Protein AF-A0A0G0LTC9-F1 (afdb_monomer)

Mean predicted aligned error: 5.78 Å

Solvent-accessible surface area (backbone atoms only — not comparable to full-atom values): 12585 Å² total; per-residue (Å²): 113,63,69,58,47,50,36,46,72,72,72,42,52,72,64,62,50,50,54,50,40,48,58,56,33,63,77,38,81,56,30,57,62,53,53,50,50,53,52,52,56,56,70,74,56,68,100,44,76,64,58,50,54,60,50,54,69,40,89,67,42,58,57,32,44,73,71,46,74,41,91,48,65,58,70,40,45,53,51,39,47,41,56,76,77,36,40,70,57,53,51,52,51,49,51,54,45,48,52,54,60,44,62,78,71,54,67,78,65,58,87,54,35,80,44,58,68,61,52,51,53,50,50,49,54,53,57,45,60,29,47,58,66,44,86,48,54,84,58,67,47,75,45,79,34,66,36,46,56,68,54,37,60,78,68,62,51,60,59,79,74,42,37,73,33,45,31,34,37,37,30,30,47,49,74,67,33,41,51,51,52,52,52,38,36,72,73,46,35,88,49,72,67,17,46,19,55,37,59,73,74,43,65,65,78,61,48,38,36,46,78,41,83,75,45,70,60,88,79,85,73,136

pLDDT: mean 90.5, std 9.62, range [37.5, 98.5]

Foldseek 3Di:
DLLCLVCVVLVHDPVNLVVLLVVLCCVDPVVVLVVVLVVLVVVLDDPDPVVVVVVCPPPCNVVCVVVCVPPNPSVLLSVLCCLAPPVLVSLVSSLVSSVVVCVVRDDQDDAQDNGPNLVSVLLSVVVCQFRHPLLPQPDKDKDWDQKPSVCCPPVVDRPNPIHGWTWIKIWHADPQLNVLSVVQCVVQNPDSSSVSVSCVPDPVNSSTTDIDTPDTDPDDDD

Radius of gyration: 21.4 Å; Cα contacts (8 Å, |Δi|>4): 249; chains: 1; bounding box: 58×40×61 Å

Sequence (222 aa):
MDLYRVLNFFGISTFDFILKLQDCAMGSEMKILYDEFIRETRAELWDSSDDIFTFIQKPGVLEKYKSGEYGANLIFKYKTMALIQSMDYMSGLAYASAVQMISEKAKIEVGNVSNIFDFLKELEKFHRSLIIDFLNVDKSFEMESHYNIFEFHTQSLLFDMVKESMEIIKIEHTLEQKGIIGQGIGRHGKNLIGISQMLSQIPLTKLLRTPHLTRVIAGLKP

Secondary structure (DSSP, 8-state):
-HHHHHHHHTT--HHHHHHHHHHHHHTSTHHHHHHHHHHHHHHT--SSHHHHHHHHTSTTHHHHHHTTSSS--HHHHHHHHIIIIIHHHHHHHHHHHHHHHHHTT--S-BTTBS-HHHHHHHHHHHHHHHHTTTT-TT--EEEEEEE-HHHHHHT---GGG--EEEEEEEEE--HHHHHHHHHHHHHH-SSHHHHHHHHHHS-GGGTS-EEEEEEEE-----

Structure (mmCIF, N/CA/C/O backbone):
data_AF-A0A0G0LTC9-F1
#
_entry.id   AF-A0A0G0LTC9-F1
#
loop_
_atom_site.group_PDB
_atom_site.id
_atom_site.type_symbol
_atom_site.label_atom_id
_atom_site.label_alt_id
_atom_site.label_comp_id
_atom_site.label_asym_id
_atom_site.label_entity_id
_atom_site.label_seq_id
_atom_site.pdbx_PDB_ins_code
_atom_site.Cartn_x
_atom_site.Cartn_y
_atom_site.Cartn_z
_atom_site.occupancy
_atom_site.B_iso_or_equiv
_atom_site.auth_seq_id
_atom_site.auth_comp_id
_atom_site.auth_asym_id
_atom_site.auth_atom_id
_atom_site.pdbx_PDB_model_num
ATOM 1 N N . MET A 1 1 ? -1.679 0.399 -8.617 1.00 75.44 1 MET A N 1
ATOM 2 C CA . MET A 1 1 ? -2.096 0.418 -10.039 1.00 75.44 1 MET A CA 1
ATOM 3 C C . MET A 1 1 ? -1.064 -0.289 -10.901 1.00 75.44 1 MET A C 1
ATOM 5 O O . MET A 1 1 ? -1.432 -1.169 -11.659 1.00 75.44 1 MET A O 1
ATOM 9 N N . ASP A 1 2 ? 0.212 0.019 -10.712 1.00 95.56 2 ASP A N 1
ATOM 10 C CA . ASP A 1 2 ? 1.356 -0.551 -11.431 1.00 95.56 2 ASP A CA 1
ATOM 11 C C . ASP A 1 2 ? 1.397 -2.087 -11.459 1.00 95.56 2 ASP A C 1
ATOM 13 O O . ASP A 1 2 ? 1.374 -2.662 -12.541 1.00 95.56 2 ASP A O 1
ATOM 17 N N . LEU A 1 3 ? 1.366 -2.762 -10.299 1.00 95.81 3 LEU A N 1
ATOM 18 C CA . LEU A 1 3 ? 1.406 -4.233 -10.243 1.00 95.81 3 LEU A CA 1
ATOM 19 C C . LEU A 1 3 ? 0.245 -4.875 -11.021 1.00 95.81 3 LEU A C 1
ATOM 21 O O . LEU A 1 3 ? 0.443 -5.846 -11.741 1.00 95.81 3 LEU A O 1
ATOM 25 N N . TYR A 1 4 ? -0.955 -4.289 -10.953 1.00 95.00 4 TYR A N 1
ATOM 26 C CA . TYR A 1 4 ? -2.100 -4.757 -11.737 1.00 95.00 4 TYR A CA 1
ATOM 27 C C . TYR A 1 4 ? -1.896 -4.578 -13.245 1.00 95.00 4 TYR A C 1
ATOM 29 O O . TYR A 1 4 ? -2.344 -5.427 -14.005 1.00 95.00 4 TYR A O 1
ATOM 37 N N . ARG A 1 5 ? -1.203 -3.519 -13.700 1.00 94.31 5 ARG A N 1
ATOM 38 C CA . ARG A 1 5 ? -0.848 -3.372 -15.125 1.00 94.31 5 ARG A CA 1
ATOM 39 C C . ARG A 1 5 ? 0.076 -4.500 -15.584 1.00 94.31 5 ARG A C 1
ATOM 41 O O . ARG A 1 5 ? -0.130 -5.019 -16.676 1.00 94.31 5 ARG A O 1
ATOM 48 N N . VAL A 1 6 ? 1.022 -4.917 -14.740 1.00 94.50 6 VAL A N 1
ATOM 49 C CA . VAL A 1 6 ? 1.882 -6.080 -15.015 1.00 94.50 6 VAL A CA 1
ATOM 50 C C . VAL A 1 6 ? 1.048 -7.363 -15.062 1.00 94.50 6 VAL A C 1
ATOM 52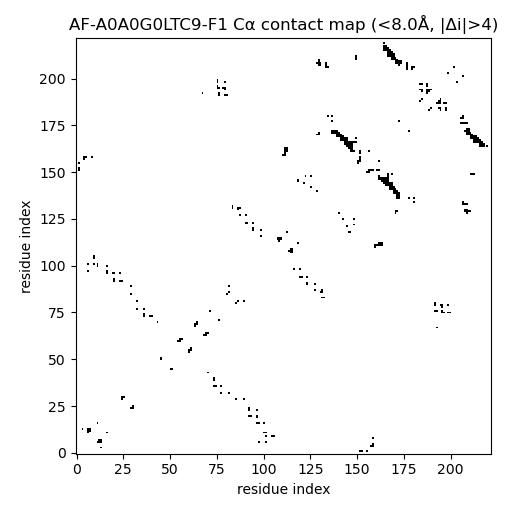 O O . VAL A 1 6 ? 1.086 -8.084 -16.050 1.00 94.50 6 VAL A O 1
ATOM 55 N N . LEU A 1 7 ? 0.232 -7.632 -14.040 1.00 94.31 7 LEU A N 1
ATOM 56 C CA . LEU A 1 7 ? -0.606 -8.837 -13.974 1.00 94.31 7 LEU A CA 1
ATOM 57 C C . LEU A 1 7 ? -1.568 -8.951 -15.167 1.00 94.31 7 LEU A C 1
ATOM 59 O O . LEU A 1 7 ? -1.650 -10.006 -15.798 1.00 94.31 7 LEU A O 1
ATOM 63 N N . ASN A 1 8 ? -2.237 -7.852 -15.524 1.00 93.06 8 ASN A N 1
ATOM 64 C CA . ASN A 1 8 ? -3.151 -7.802 -16.663 1.00 93.06 8 ASN A CA 1
ATOM 65 C C . ASN A 1 8 ? -2.438 -8.099 -17.986 1.00 93.06 8 ASN A C 1
ATOM 67 O O . ASN A 1 8 ? -3.014 -8.768 -18.842 1.00 93.06 8 ASN A O 1
ATOM 71 N N . PHE A 1 9 ? -1.190 -7.650 -18.148 1.00 91.75 9 PHE A N 1
ATOM 72 C CA . PHE A 1 9 ? -0.384 -7.971 -19.325 1.00 91.75 9 PHE A CA 1
ATOM 73 C C . PHE A 1 9 ? -0.172 -9.488 -19.479 1.00 91.75 9 PHE A C 1
ATOM 75 O O . PHE A 1 9 ? -0.247 -10.014 -20.585 1.00 91.75 9 PHE A O 1
ATOM 82 N N . PHE A 1 10 ? -0.014 -10.217 -18.370 1.00 91.31 10 PHE A N 1
ATOM 83 C CA . PHE A 1 10 ? 0.063 -11.685 -18.353 1.00 91.31 10 PHE A CA 1
ATOM 84 C C . PHE A 1 10 ? -1.308 -12.386 -18.355 1.00 91.31 10 PHE A C 1
ATOM 86 O O . PHE A 1 10 ? -1.402 -13.594 -18.116 1.00 91.31 10 PHE A O 1
ATOM 93 N N . GLY A 1 11 ? -2.397 -11.647 -18.586 1.00 92.44 11 GLY A N 1
ATOM 94 C CA . GLY A 1 11 ? -3.755 -12.186 -18.549 1.00 92.44 11 GLY A CA 1
ATOM 95 C C . GLY A 1 11 ? -4.140 -12.740 -17.174 1.00 92.44 11 GLY A C 1
ATOM 96 O O . GLY A 1 11 ? -4.890 -13.712 -17.088 1.00 92.44 11 GLY A O 1
ATOM 97 N N . ILE A 1 12 ? -3.571 -12.204 -16.092 1.00 94.00 12 ILE A N 1
ATOM 98 C CA . ILE A 1 12 ? -3.968 -12.511 -14.716 1.00 94.00 12 ILE A CA 1
ATOM 99 C C . ILE A 1 12 ? -4.990 -11.464 -14.295 1.00 94.00 12 ILE A C 1
ATOM 101 O O . ILE A 1 12 ? -4.689 -10.271 -14.292 1.00 94.00 12 ILE A O 1
ATOM 105 N N . SER A 1 13 ? -6.199 -11.903 -13.949 1.00 94.38 13 SER A N 1
ATOM 106 C CA . SER A 1 13 ? -7.235 -10.97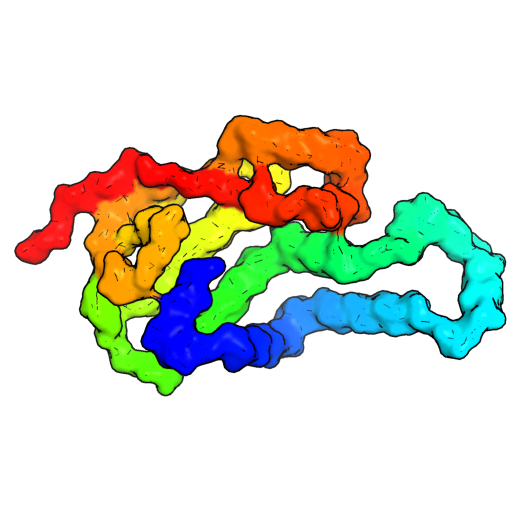5 -13.515 1.00 94.38 13 SER A CA 1
ATOM 107 C C . SER A 1 13 ? -6.965 -10.469 -12.096 1.00 94.38 13 SER A C 1
ATOM 109 O O . SER A 1 13 ? -6.390 -11.167 -11.257 1.00 94.38 13 SER A O 1
ATOM 111 N N . THR A 1 14 ? -7.444 -9.260 -11.796 1.00 93.81 14 THR A N 1
ATOM 112 C CA . THR A 1 14 ? -7.443 -8.712 -10.431 1.00 93.81 14 THR A CA 1
ATOM 113 C C . THR A 1 14 ? -8.105 -9.663 -9.433 1.00 93.81 14 THR A C 1
ATOM 115 O O . THR A 1 14 ? -7.651 -9.767 -8.298 1.00 93.81 14 THR A O 1
ATOM 118 N N . PHE A 1 15 ? -9.166 -10.361 -9.848 1.00 95.50 15 PHE A N 1
ATOM 119 C CA . PHE A 1 15 ? -9.891 -11.289 -8.987 1.00 95.50 15 PHE A CA 1
ATOM 120 C C . PHE A 1 15 ? -9.038 -12.507 -8.622 1.00 95.50 15 PHE A C 1
ATOM 122 O O . PHE A 1 15 ? -8.888 -12.804 -7.438 1.00 95.50 15 PHE A O 1
ATOM 129 N N . ASP A 1 16 ? -8.403 -13.141 -9.612 1.00 95.69 16 ASP A N 1
ATOM 130 C CA . ASP A 1 16 ? -7.521 -14.292 -9.379 1.00 95.69 16 ASP A CA 1
ATOM 131 C C . ASP A 1 16 ? -6.353 -13.915 -8.463 1.00 95.69 16 ASP A C 1
ATOM 133 O O . ASP A 1 16 ? -5.980 -14.673 -7.569 1.00 95.69 16 ASP A O 1
ATOM 137 N N . PHE A 1 17 ? -5.796 -12.714 -8.651 1.00 96.62 17 PHE A N 1
ATOM 138 C CA . PHE A 1 17 ? -4.716 -12.216 -7.806 1.00 96.62 17 PHE A CA 1
ATOM 139 C C . PHE A 1 17 ? -5.162 -11.975 -6.360 1.00 96.62 17 PHE A C 1
ATOM 141 O O . PHE A 1 17 ? -4.438 -12.337 -5.435 1.00 96.62 17 PHE A O 1
ATOM 148 N N . ILE A 1 18 ? -6.350 -11.401 -6.141 1.00 95.12 18 ILE A N 1
ATOM 149 C CA . ILE A 1 18 ? -6.891 -11.195 -4.789 1.00 95.12 18 ILE A CA 1
ATOM 150 C C . ILE A 1 18 ? -7.132 -12.537 -4.090 1.00 95.12 18 ILE A C 1
ATOM 152 O O . ILE A 1 18 ? -6.764 -12.666 -2.924 1.00 95.12 18 ILE A O 1
ATOM 156 N N . LEU A 1 19 ? -7.691 -13.534 -4.786 1.00 95.62 19 LEU A N 1
ATOM 157 C CA . LEU A 1 19 ? -7.879 -14.878 -4.226 1.00 95.62 19 LEU A CA 1
ATOM 158 C C . LEU A 1 19 ? -6.542 -15.518 -3.850 1.00 95.62 19 LEU A C 1
ATOM 160 O O . LEU A 1 19 ? -6.372 -15.978 -2.723 1.00 95.62 19 LEU A O 1
ATOM 164 N N . LYS A 1 20 ? -5.558 -15.461 -4.754 1.00 95.00 20 LYS A N 1
ATOM 165 C CA . LYS A 1 20 ? -4.214 -15.970 -4.480 1.00 95.00 20 LYS A CA 1
ATOM 166 C C . LYS A 1 20 ? -3.583 -15.285 -3.268 1.00 95.00 20 LYS A C 1
ATOM 168 O O . LYS A 1 20 ? -3.008 -15.952 -2.411 1.00 95.00 20 LYS A O 1
ATOM 173 N N . LEU A 1 21 ? -3.699 -13.960 -3.187 1.00 94.50 21 LEU A N 1
ATOM 174 C CA . LEU A 1 21 ? -3.175 -13.176 -2.075 1.00 94.50 21 LEU A CA 1
ATOM 175 C C . LEU A 1 21 ? -3.865 -13.536 -0.756 1.00 94.50 21 LEU A C 1
ATOM 177 O O . LEU A 1 21 ? -3.194 -13.619 0.270 1.00 94.50 21 LEU A O 1
ATOM 181 N N . GLN A 1 22 ? -5.178 -13.767 -0.777 1.00 93.44 22 GLN A N 1
ATOM 182 C CA . GLN A 1 22 ? -5.932 -14.218 0.388 1.00 93.44 22 GLN A CA 1
ATOM 183 C C . GLN A 1 22 ? -5.443 -15.590 0.865 1.00 93.44 22 GLN A C 1
ATOM 185 O 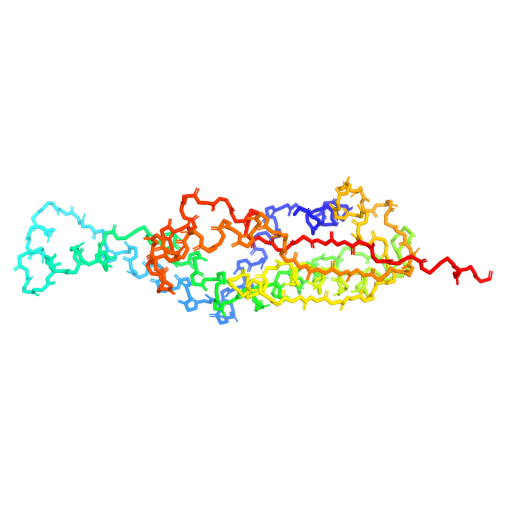O . GLN A 1 22 ? -5.140 -15.734 2.047 1.00 93.44 22 GLN A O 1
ATOM 190 N N . ASP A 1 23 ? -5.302 -16.567 -0.032 1.00 93.88 23 ASP A N 1
ATOM 191 C CA . ASP A 1 23 ? -4.801 -17.903 0.314 1.00 93.88 23 ASP A CA 1
ATOM 192 C C . ASP A 1 23 ? -3.401 -17.828 0.936 1.00 93.88 23 ASP A C 1
ATOM 194 O O . ASP A 1 23 ? -3.140 -18.397 2.000 1.00 93.88 23 ASP A O 1
ATOM 198 N N . CYS A 1 24 ? -2.510 -17.048 0.319 1.00 93.38 24 CYS A N 1
ATOM 199 C CA . CYS A 1 24 ? -1.174 -16.795 0.844 1.00 93.38 24 CYS A CA 1
ATOM 200 C C . CYS A 1 24 ? -1.210 -16.061 2.197 1.00 93.38 24 CYS A C 1
ATOM 202 O O . CYS A 1 24 ? -0.407 -16.370 3.072 1.00 93.38 24 CYS A O 1
ATOM 204 N N . ALA A 1 25 ? -2.139 -15.125 2.412 1.00 91.94 25 ALA A N 1
ATOM 205 C CA . ALA A 1 25 ? -2.289 -14.403 3.678 1.00 91.94 25 ALA A CA 1
ATOM 206 C C . ALA A 1 25 ? -2.805 -15.298 4.815 1.00 91.94 25 ALA A C 1
ATOM 208 O O . ALA A 1 25 ? -2.373 -15.149 5.956 1.00 91.94 25 ALA A O 1
ATOM 209 N N . MET A 1 26 ? -3.687 -16.251 4.513 1.00 91.25 26 MET A N 1
ATOM 210 C CA . MET A 1 26 ? -4.221 -17.190 5.502 1.00 91.25 26 MET A CA 1
ATOM 211 C C . MET A 1 26 ? -3.180 -18.203 5.992 1.00 91.25 26 MET 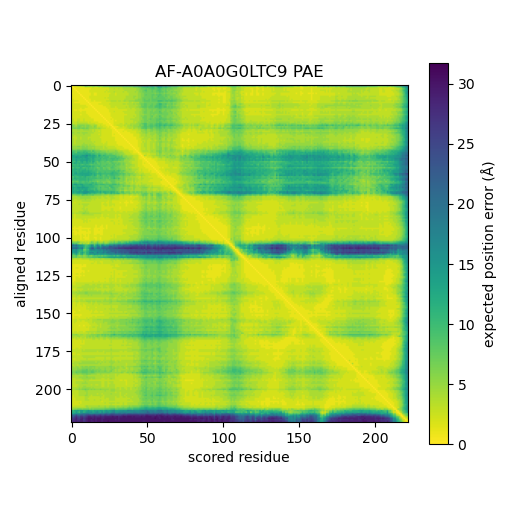A C 1
ATOM 213 O O . MET A 1 26 ? -3.297 -18.698 7.113 1.00 91.25 26 MET A O 1
ATOM 217 N N . GLY A 1 27 ? -2.156 -18.492 5.186 1.00 89.19 27 GLY A N 1
ATOM 218 C CA . GLY A 1 27 ? -1.011 -19.328 5.563 1.00 89.19 27 GLY A CA 1
ATOM 219 C C . GLY A 1 27 ? 0.133 -18.571 6.244 1.00 89.19 27 GLY A C 1
ATOM 220 O O . GLY A 1 27 ? 1.234 -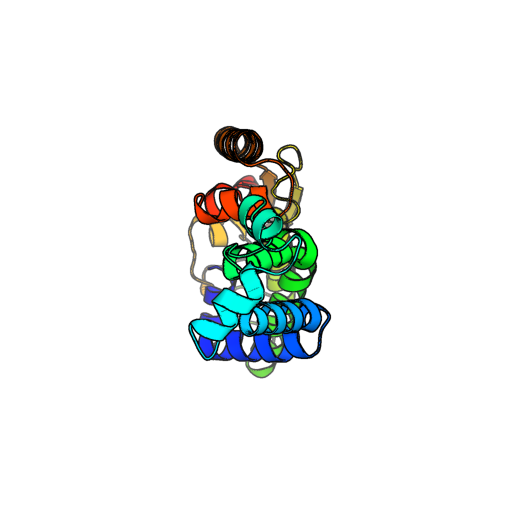19.107 6.340 1.00 89.19 27 GLY A O 1
ATOM 221 N N . SER A 1 28 ? -0.085 -17.321 6.656 1.00 90.81 28 SER A N 1
ATOM 222 C CA . SER A 1 28 ? 0.986 -16.396 7.023 1.00 90.81 28 SER A CA 1
ATOM 223 C C . SER A 1 28 ? 0.680 -15.608 8.299 1.00 90.81 28 SER A C 1
ATOM 225 O O . SER A 1 28 ? -0.391 -15.756 8.890 1.00 90.81 28 SER A O 1
ATOM 227 N N . GLU A 1 29 ? 1.605 -14.750 8.739 1.00 87.75 29 GLU A N 1
ATOM 228 C CA . GLU A 1 29 ? 1.409 -13.912 9.935 1.00 87.75 29 GLU A CA 1
ATOM 229 C C . GLU A 1 29 ? 0.206 -12.964 9.798 1.00 87.75 29 GLU A C 1
ATOM 231 O O . GLU A 1 29 ? -0.405 -12.579 10.797 1.00 87.75 29 GLU A O 1
ATOM 236 N N . MET A 1 30 ? -0.208 -12.656 8.561 1.00 91.25 30 MET A N 1
ATOM 237 C CA . MET A 1 30 ? -1.409 -11.862 8.298 1.00 91.25 30 MET A CA 1
ATOM 238 C C . MET A 1 30 ? -2.673 -12.511 8.853 1.00 91.25 30 MET A C 1
ATOM 240 O O . MET A 1 30 ? -3.599 -11.787 9.216 1.00 91.25 30 MET A O 1
ATOM 244 N N . LYS A 1 31 ? -2.715 -13.845 8.972 1.00 93.19 31 LYS A N 1
ATOM 245 C CA . LYS A 1 31 ? -3.862 -14.578 9.514 1.00 93.19 31 LYS A CA 1
ATOM 246 C C . LYS A 1 31 ? -4.299 -14.046 10.881 1.00 93.19 31 LYS A C 1
ATOM 248 O O . LYS A 1 31 ? -5.496 -13.950 11.131 1.00 93.19 31 LYS A O 1
ATOM 253 N N . ILE A 1 32 ? -3.350 -13.647 11.731 1.00 92.56 32 ILE A N 1
ATOM 254 C CA . ILE A 1 32 ? -3.636 -13.101 13.065 1.00 92.56 32 ILE A CA 1
ATOM 255 C C . ILE A 1 32 ? -4.534 -11.865 12.949 1.00 92.56 32 ILE A C 1
ATOM 257 O O . ILE A 1 32 ? -5.560 -11.777 13.617 1.00 92.56 32 ILE A O 1
ATOM 261 N N . LEU A 1 33 ? -4.199 -10.951 12.034 1.00 93.06 33 LEU A N 1
ATOM 262 C CA . LEU A 1 33 ? -4.964 -9.728 11.809 1.00 93.06 33 LEU A CA 1
ATOM 263 C C . LEU A 1 33 ? -6.389 -10.022 11.307 1.00 93.06 33 LEU A C 1
ATOM 265 O O . LEU A 1 33 ? -7.343 -9.371 11.732 1.00 93.06 33 LEU A O 1
ATOM 269 N N . TYR A 1 34 ? -6.540 -11.017 10.425 1.00 92.06 34 TYR A N 1
ATOM 270 C CA . TYR A 1 34 ? -7.849 -11.465 9.938 1.00 92.06 34 TYR A CA 1
ATOM 271 C C . TYR A 1 34 ? -8.690 -12.096 11.052 1.00 92.06 34 TYR A C 1
ATOM 273 O O . TYR A 1 34 ? -9.860 -11.746 11.210 1.00 92.06 34 TYR A O 1
ATOM 281 N N . ASP A 1 35 ? -8.106 -13.004 11.833 1.00 94.50 35 ASP A N 1
ATOM 282 C CA . ASP A 1 35 ? -8.799 -13.686 12.926 1.00 94.50 35 ASP A CA 1
ATOM 283 C C . ASP A 1 35 ? -9.270 -12.688 13.987 1.00 94.50 35 ASP A C 1
ATOM 285 O O . ASP A 1 35 ? -10.407 -12.766 14.456 1.00 94.50 35 ASP A O 1
ATOM 289 N N . GLU A 1 36 ? -8.425 -11.717 14.337 1.00 93.75 36 GLU A N 1
ATOM 290 C CA . GLU A 1 36 ? -8.778 -10.653 15.271 1.00 93.75 36 GLU A CA 1
ATOM 291 C C . GLU A 1 36 ? -9.916 -9.779 14.734 1.00 93.75 36 GLU A C 1
ATOM 293 O O . GLU A 1 36 ? -10.880 -9.543 15.466 1.00 93.75 36 GLU A O 1
ATOM 298 N N . PHE A 1 37 ? -9.855 -9.367 13.461 1.00 92.94 37 PHE A N 1
ATOM 299 C CA . PHE A 1 37 ? -10.926 -8.602 12.817 1.00 92.94 37 PHE A CA 1
ATOM 300 C C . PHE A 1 37 ? -12.260 -9.350 12.854 1.00 92.94 37 PHE A C 1
ATOM 302 O O . PHE A 1 37 ? -13.279 -8.778 13.245 1.00 92.94 37 PHE A O 1
ATOM 309 N N . ILE A 1 38 ? -12.267 -10.636 12.493 1.00 93.12 38 ILE A N 1
ATOM 310 C CA . ILE A 1 38 ? -13.477 -11.465 12.517 1.00 93.12 38 ILE A CA 1
ATOM 311 C C . ILE A 1 38 ? -13.994 -11.639 13.945 1.00 93.12 38 ILE A C 1
ATOM 313 O O . ILE A 1 38 ? -15.202 -11.543 14.172 1.00 93.12 38 ILE A O 1
ATOM 317 N N . ARG A 1 39 ? -13.103 -11.880 14.911 1.00 93.62 39 ARG A N 1
ATOM 318 C CA . ARG A 1 39 ? -13.465 -12.044 16.321 1.00 93.62 39 ARG A CA 1
ATOM 319 C C . ARG A 1 39 ? -14.119 -10.782 16.878 1.00 93.62 39 ARG A C 1
ATOM 321 O O . ARG A 1 39 ? -15.182 -10.889 17.479 1.00 93.62 39 ARG A O 1
ATOM 328 N N . GLU A 1 40 ? -13.512 -9.612 16.679 1.00 90.88 40 GLU A N 1
ATOM 329 C CA . GLU A 1 40 ? -14.072 -8.344 17.163 1.00 90.88 40 GLU A CA 1
ATOM 330 C C . GLU A 1 40 ? -15.369 -7.986 16.437 1.00 90.88 40 GLU A C 1
ATOM 332 O O . GLU A 1 40 ? -16.345 -7.639 17.091 1.00 90.88 40 GLU A O 1
ATOM 337 N N . THR A 1 41 ? -15.431 -8.184 15.115 1.00 89.81 41 THR A N 1
ATOM 338 C CA . THR A 1 41 ? -16.657 -7.936 14.341 1.00 89.81 41 THR A CA 1
ATOM 339 C C . THR A 1 41 ? -17.818 -8.774 14.864 1.00 89.81 41 THR A C 1
ATOM 341 O O . THR A 1 41 ? -18.912 -8.259 15.036 1.00 89.81 41 THR A O 1
ATOM 344 N N . ARG A 1 42 ? -17.595 -10.060 15.162 1.00 89.69 42 ARG A N 1
ATOM 345 C CA . ARG A 1 42 ? -18.638 -10.929 15.730 1.00 89.69 42 ARG A CA 1
ATOM 346 C C . ARG A 1 42 ? -19.010 -10.551 17.161 1.00 89.69 42 ARG A C 1
ATOM 348 O O . ARG A 1 42 ? -20.165 -10.706 17.529 1.00 89.69 42 ARG A O 1
ATOM 355 N N . ALA A 1 43 ? -18.052 -10.077 17.956 1.00 85.69 43 ALA A N 1
ATOM 356 C CA . ALA A 1 43 ? -18.299 -9.657 19.334 1.00 85.69 43 ALA A CA 1
ATOM 357 C C . ALA A 1 43 ? -19.113 -8.351 19.434 1.00 85.69 43 ALA A C 1
ATOM 359 O O . ALA A 1 43 ? -19.716 -8.101 20.475 1.00 85.69 43 ALA A O 1
ATOM 360 N N . GLU A 1 44 ? -19.140 -7.542 18.369 1.00 83.38 44 GLU A N 1
ATOM 361 C CA . GLU A 1 44 ? -19.969 -6.334 18.243 1.00 83.38 44 GLU A CA 1
ATOM 362 C C . GLU A 1 44 ? -21.314 -6.584 17.529 1.00 83.38 44 GLU A C 1
ATOM 364 O O . GLU A 1 44 ? -22.018 -5.636 17.188 1.00 83.38 44 GLU A O 1
ATOM 369 N N . LEU A 1 45 ? -21.688 -7.843 17.282 1.00 86.88 45 LEU A N 1
ATOM 370 C CA . LEU A 1 45 ? -23.007 -8.206 16.765 1.00 86.88 45 LEU A CA 1
ATOM 371 C C . LEU A 1 45 ? -23.857 -8.794 17.894 1.00 86.88 45 LEU A C 1
ATOM 373 O O . LEU A 1 45 ? -23.392 -9.637 18.659 1.00 86.88 45 LEU A O 1
ATOM 377 N N . TRP A 1 46 ? -25.111 -8.355 17.976 1.00 87.81 46 TRP A N 1
ATOM 378 C CA . TRP A 1 46 ? -26.082 -8.825 18.963 1.00 87.81 46 TRP A CA 1
ATOM 379 C C . TRP A 1 46 ? -27.303 -9.396 18.251 1.00 87.81 46 TRP A C 1
ATOM 381 O O . TRP A 1 46 ? -27.801 -8.793 17.298 1.00 87.81 46 TRP A O 1
ATOM 391 N N . ASP A 1 47 ? -27.793 -10.535 18.735 1.00 89.19 47 ASP A N 1
ATOM 392 C CA . ASP A 1 47 ? -28.974 -11.199 18.176 1.00 89.19 47 ASP A CA 1
ATOM 393 C C . ASP A 1 47 ? -30.277 -10.480 18.568 1.00 89.19 47 ASP A C 1
ATOM 395 O O . ASP A 1 47 ? -31.283 -10.579 17.863 1.00 89.19 47 ASP A O 1
ATOM 399 N N . SER A 1 48 ? -30.264 -9.721 19.672 1.00 92.19 48 SER A N 1
ATOM 400 C CA . SER A 1 48 ? -31.415 -8.957 20.154 1.00 92.19 48 SER A CA 1
ATOM 401 C C . SER A 1 48 ? -31.042 -7.609 20.786 1.00 92.19 48 SER A C 1
ATOM 403 O O . SER A 1 48 ? -29.907 -7.366 21.205 1.00 92.19 48 SER A O 1
ATOM 405 N N . SER A 1 49 ? -32.034 -6.718 20.899 1.00 89.38 49 SER A N 1
ATOM 406 C CA . SER A 1 49 ? -31.905 -5.447 21.627 1.00 89.38 49 SER A CA 1
ATOM 407 C C . SER A 1 49 ? -31.653 -5.630 23.128 1.00 89.38 49 SER A C 1
ATOM 409 O O . SER A 1 49 ? -31.029 -4.777 23.760 1.00 89.38 49 SER A O 1
ATOM 411 N N . ASP A 1 50 ? -32.123 -6.731 23.708 1.00 92.25 50 ASP A N 1
ATOM 412 C CA . ASP A 1 50 ? -31.979 -6.997 25.141 1.00 92.25 50 ASP A CA 1
ATOM 413 C C . ASP A 1 50 ? -30.541 -7.411 25.484 1.00 92.25 50 ASP A C 1
ATOM 415 O O . ASP A 1 50 ? -30.010 -7.035 26.536 1.00 92.25 50 ASP A O 1
ATOM 419 N N . ASP A 1 51 ? -29.866 -8.104 24.562 1.00 89.69 51 ASP A N 1
ATOM 420 C CA . ASP A 1 51 ? -28.468 -8.510 24.716 1.00 89.69 51 ASP A CA 1
ATOM 421 C C . ASP A 1 51 ? -27.527 -7.302 24.751 1.00 89.69 51 ASP A C 1
ATOM 423 O O . ASP A 1 51 ? -26.659 -7.213 25.628 1.00 89.69 51 ASP A O 1
ATOM 427 N N . ILE A 1 52 ? -27.725 -6.329 23.850 1.00 89.38 52 ILE A N 1
ATOM 428 C CA . ILE A 1 52 ? -26.946 -5.084 23.876 1.00 89.38 52 ILE A CA 1
ATOM 429 C C . ILE A 1 52 ? -27.249 -4.279 25.143 1.00 89.38 52 ILE A C 1
ATOM 431 O O . ILE A 1 52 ? -26.315 -3.780 25.770 1.00 89.38 52 ILE A O 1
ATOM 435 N N . PHE A 1 53 ? -28.510 -4.208 25.586 1.00 89.56 53 PHE A N 1
ATOM 436 C CA . PHE A 1 53 ? -28.877 -3.488 26.810 1.00 89.56 53 PHE A CA 1
ATOM 437 C C . PHE A 1 53 ? -28.218 -4.103 28.053 1.00 89.56 53 PHE A C 1
ATOM 439 O O . PHE A 1 53 ? -27.656 -3.396 28.891 1.00 89.56 53 PHE A O 1
ATOM 446 N N . THR A 1 54 ? -28.196 -5.432 28.132 1.00 90.75 54 THR A N 1
ATOM 447 C CA . THR A 1 54 ? -27.516 -6.172 29.202 1.00 90.75 54 THR A CA 1
ATOM 448 C C . THR A 1 54 ? -26.003 -5.955 29.157 1.00 90.75 54 THR A C 1
ATOM 450 O O . THR A 1 54 ? -25.350 -5.829 30.194 1.00 90.75 54 THR A O 1
ATOM 453 N N . PHE A 1 55 ? -25.417 -5.889 27.960 1.00 89.50 55 PHE A N 1
ATOM 454 C CA . PHE A 1 55 ? -23.988 -5.660 27.784 1.00 89.50 55 PHE A CA 1
ATOM 455 C C . PHE A 1 55 ? -23.557 -4.248 28.198 1.00 89.50 55 PHE A C 1
ATOM 457 O O . PHE A 1 55 ? -22.603 -4.121 28.967 1.00 89.50 55 PHE A O 1
ATOM 464 N N . ILE A 1 56 ? -24.258 -3.197 27.751 1.00 89.69 56 ILE A N 1
ATOM 465 C CA . ILE A 1 56 ? -23.890 -1.799 28.051 1.00 89.69 56 ILE A CA 1
ATOM 466 C C . ILE A 1 56 ? -23.978 -1.463 29.543 1.00 89.69 56 ILE A C 1
ATOM 468 O O . ILE A 1 56 ? -23.271 -0.573 30.008 1.00 89.69 56 ILE A O 1
ATOM 472 N N . GLN A 1 57 ? -24.811 -2.184 30.300 1.00 91.19 57 GLN A N 1
ATOM 473 C CA . GLN A 1 57 ? -24.932 -2.016 31.749 1.00 91.19 57 GLN A CA 1
ATOM 474 C C . GLN A 1 57 ? -23.760 -2.612 32.538 1.00 91.19 57 GLN A C 1
ATOM 476 O O . GLN A 1 57 ? -23.609 -2.313 33.725 1.00 91.19 57 GLN A O 1
ATOM 481 N N . LYS A 1 58 ? -22.914 -3.447 31.917 1.00 92.50 58 LYS A N 1
ATOM 482 C CA . LYS A 1 58 ? -21.750 -4.014 32.603 1.00 92.50 58 LYS A CA 1
ATOM 483 C C . LYS A 1 58 ? -20.770 -2.896 32.996 1.00 92.50 58 LYS A C 1
ATOM 485 O O . LYS A 1 58 ? -20.513 -1.991 32.194 1.00 92.50 58 LYS A O 1
ATOM 490 N N . PRO A 1 59 ? -20.169 -2.961 34.198 1.00 93.38 59 PRO A N 1
ATOM 491 C CA . PRO A 1 59 ? -19.206 -1.960 34.644 1.00 93.38 59 PRO A CA 1
ATOM 492 C C . PRO A 1 59 ? -18.077 -1.742 33.627 1.00 93.38 59 PRO A C 1
ATOM 494 O O . PRO A 1 59 ? -17.486 -2.694 33.122 1.00 93.38 59 PRO A O 1
ATOM 497 N N . GLY A 1 60 ? -17.782 -0.477 33.323 1.00 89.69 60 GLY A N 1
ATOM 498 C CA . GLY A 1 60 ? -16.706 -0.082 32.407 1.00 89.69 60 GLY A CA 1
ATOM 499 C C . GLY A 1 60 ? -17.049 -0.131 30.913 1.00 89.69 60 GLY A C 1
ATOM 500 O O . GLY A 1 60 ? -16.311 0.453 30.126 1.00 89.69 60 GLY A O 1
ATOM 501 N N . VAL A 1 61 ? -18.167 -0.738 30.492 1.00 88.88 61 VAL A N 1
ATOM 502 C CA . VAL A 1 61 ? -18.533 -0.810 29.062 1.00 88.88 61 VAL A CA 1
ATOM 503 C C . VAL A 1 61 ? -18.857 0.569 28.485 1.00 88.88 61 VAL A C 1
ATOM 505 O O . VAL A 1 61 ? -18.362 0.912 27.415 1.00 88.88 61 VAL A O 1
ATOM 508 N N . LEU A 1 62 ? -19.611 1.402 29.208 1.00 87.38 62 LEU A N 1
ATOM 509 C CA . LEU A 1 62 ? -19.897 2.776 28.771 1.00 87.38 62 LEU A CA 1
ATOM 510 C C . LEU A 1 62 ? -18.629 3.625 28.617 1.00 87.38 62 LEU A C 1
ATOM 512 O O . LEU A 1 62 ? -18.534 4.416 27.683 1.00 87.38 62 LEU A O 1
ATOM 516 N N . GLU A 1 63 ? -17.642 3.447 29.496 1.00 89.25 63 GLU A N 1
ATOM 517 C CA . GLU A 1 63 ? -16.370 4.173 29.395 1.00 89.25 63 GLU A CA 1
ATOM 518 C C . GLU A 1 63 ? -15.566 3.740 28.164 1.00 89.25 63 GLU A C 1
ATOM 520 O O . GLU A 1 63 ? -14.954 4.581 27.510 1.00 89.25 63 GLU A O 1
ATOM 525 N N . LYS A 1 64 ? -15.647 2.463 27.774 1.00 86.06 64 LYS A N 1
ATOM 526 C CA . LYS A 1 64 ? -15.050 1.958 26.529 1.00 86.06 64 LYS A CA 1
ATOM 527 C C . LYS A 1 64 ? -15.715 2.510 25.268 1.00 86.06 64 LYS A C 1
ATOM 529 O O . LYS A 1 64 ? -15.031 2.781 24.286 1.00 86.06 64 LYS A O 1
ATOM 534 N N . TYR A 1 65 ? -17.029 2.727 25.281 1.00 85.06 65 TYR A N 1
ATOM 535 C CA . TYR A 1 65 ? -17.698 3.444 24.188 1.00 85.06 65 TYR A CA 1
ATOM 536 C C . TYR A 1 65 ? -17.286 4.920 24.146 1.00 85.06 65 TYR A C 1
ATOM 538 O O . TYR A 1 65 ? -17.011 5.451 23.073 1.00 85.06 65 TYR A O 1
ATOM 546 N N . LYS A 1 66 ? -17.181 5.585 25.305 1.00 83.81 66 LYS A N 1
ATOM 547 C CA . LYS A 1 66 ? -16.719 6.983 25.381 1.00 83.81 66 LYS A CA 1
ATOM 548 C C . LYS A 1 66 ? -15.278 7.155 24.904 1.00 83.81 66 LYS A C 1
ATOM 550 O O . LYS A 1 66 ? -14.974 8.161 24.271 1.00 83.81 66 LYS A O 1
ATOM 555 N N . SER A 1 67 ? -14.397 6.198 25.197 1.00 81.25 67 SER A N 1
ATOM 556 C CA . SER A 1 67 ? -13.005 6.221 24.733 1.00 81.25 67 SER A CA 1
ATOM 557 C C . SER A 1 67 ? -12.854 5.857 23.252 1.00 81.25 67 SER A C 1
ATOM 559 O O . SER A 1 67 ? -11.778 6.054 22.686 1.00 81.25 67 SER A O 1
ATOM 561 N N . GLY A 1 68 ? -13.912 5.337 22.621 1.00 77.56 68 GLY A N 1
ATOM 562 C CA . GLY A 1 68 ? -13.867 4.799 21.266 1.00 77.56 68 GLY A CA 1
ATOM 563 C C . GLY A 1 68 ? -13.140 3.457 21.171 1.00 77.56 68 GLY A C 1
ATOM 564 O O . GLY A 1 68 ? -12.699 3.090 20.089 1.00 77.56 68 GLY A O 1
ATOM 565 N N . GLU A 1 69 ? -12.975 2.730 22.280 1.00 78.88 69 GLU A N 1
ATOM 566 C CA . GLU A 1 69 ? -12.523 1.334 22.254 1.00 78.88 69 GLU A CA 1
ATOM 567 C C . GLU A 1 69 ? -13.611 0.422 21.669 1.00 78.88 69 GLU A C 1
ATOM 569 O O . GLU A 1 69 ? -13.298 -0.462 20.876 1.00 78.88 69 GLU A O 1
ATOM 574 N N . TYR A 1 70 ? -14.879 0.677 22.014 1.00 81.69 70 TYR A N 1
ATOM 575 C CA . TYR A 1 70 ? -16.050 0.034 21.408 1.00 81.69 70 TYR A CA 1
ATOM 576 C C . TYR A 1 70 ? -16.784 0.977 20.462 1.00 81.69 70 TYR A C 1
ATOM 578 O O . TYR A 1 70 ? -16.826 2.189 20.682 1.00 81.69 70 TYR A O 1
ATOM 586 N N . GLY A 1 71 ? -17.388 0.412 19.413 1.00 75.06 71 GLY A N 1
ATOM 587 C CA . GLY A 1 71 ? -18.089 1.192 18.389 1.00 75.06 71 GLY A CA 1
ATOM 588 C C . GLY A 1 71 ? -17.145 1.985 17.479 1.00 75.06 71 GLY A C 1
ATOM 589 O O . GLY A 1 71 ? -17.592 2.829 16.700 1.00 75.06 71 GLY A O 1
ATOM 590 N N . ALA A 1 72 ? -15.836 1.723 17.563 1.00 77.38 72 ALA A N 1
ATOM 591 C CA . ALA A 1 72 ? -14.887 2.183 16.566 1.00 77.38 72 ALA A CA 1
ATOM 592 C C . ALA A 1 72 ? -15.165 1.501 15.229 1.00 77.38 72 ALA A C 1
ATOM 594 O O . ALA A 1 72 ? -15.594 0.353 15.158 1.00 77.38 72 ALA A O 1
ATOM 595 N N . ASN A 1 73 ? -14.842 2.187 14.136 1.00 85.69 73 ASN A N 1
ATOM 596 C CA . ASN A 1 73 ? -14.905 1.562 12.827 1.00 85.69 73 ASN A CA 1
ATOM 597 C C . ASN A 1 73 ? -13.796 0.498 12.710 1.00 85.69 73 ASN A C 1
ATOM 599 O O . ASN A 1 73 ? -12.644 0.823 12.399 1.00 85.69 73 ASN A O 1
ATOM 603 N N . LEU A 1 74 ? -14.149 -0.767 12.972 1.00 89.94 74 LEU A N 1
ATOM 604 C CA . LEU A 1 74 ? -13.218 -1.897 12.970 1.00 89.94 74 LEU A CA 1
ATOM 605 C C . LEU A 1 74 ? -12.483 -2.025 11.633 1.00 89.94 74 LEU A C 1
ATOM 607 O O . LEU A 1 74 ? -11.276 -2.251 11.620 1.00 89.94 74 LEU A O 1
ATOM 611 N N . ILE A 1 75 ? -13.155 -1.773 10.505 1.00 91.06 75 ILE A N 1
ATOM 612 C CA . ILE A 1 75 ? -12.510 -1.793 9.183 1.00 91.06 75 ILE A CA 1
ATOM 613 C C . ILE A 1 75 ? -11.334 -0.808 9.149 1.00 91.06 75 ILE A C 1
ATOM 615 O O . ILE A 1 75 ? -10.243 -1.173 8.713 1.00 91.06 75 ILE A O 1
ATOM 619 N N . PHE A 1 76 ? -11.508 0.420 9.648 1.00 90.69 76 PHE A N 1
ATOM 620 C CA . PHE A 1 76 ? -10.408 1.388 9.703 1.00 90.69 76 PHE A CA 1
ATOM 621 C C . PHE A 1 76 ? -9.355 1.047 10.756 1.00 90.69 76 PHE A C 1
ATOM 623 O O . PHE A 1 76 ? -8.172 1.249 10.481 1.00 90.69 76 PHE A O 1
ATOM 630 N N . LYS A 1 77 ? -9.730 0.477 11.909 1.00 92.19 77 LYS A N 1
ATOM 631 C CA . LYS A 1 77 ? -8.766 -0.010 12.912 1.00 92.19 77 LYS A CA 1
ATOM 632 C C . LYS A 1 77 ? -7.813 -1.036 12.295 1.00 92.19 77 LYS A C 1
ATOM 634 O O . LYS A 1 77 ? -6.602 -0.820 12.295 1.00 92.19 77 LYS A O 1
ATOM 639 N N . TYR A 1 78 ? -8.354 -2.100 11.707 1.00 93.44 78 TYR A N 1
ATOM 640 C CA . TYR A 1 78 ? -7.558 -3.194 11.150 1.00 93.44 78 TYR A CA 1
ATOM 641 C C . TYR A 1 78 ? -6.837 -2.802 9.861 1.00 93.44 78 TYR A C 1
ATOM 643 O O . TYR A 1 78 ? -5.677 -3.168 9.681 1.00 93.44 78 TYR A O 1
ATOM 651 N N . LYS A 1 79 ? -7.447 -1.962 9.013 1.00 93.19 79 LYS A N 1
ATOM 652 C CA . LYS A 1 79 ? -6.738 -1.331 7.891 1.00 93.19 79 LYS A CA 1
ATOM 653 C C . LYS A 1 79 ? -5.538 -0.531 8.388 1.00 93.19 79 LYS A C 1
ATOM 655 O O . LYS A 1 79 ? -4.461 -0.641 7.818 1.00 93.19 79 LYS A O 1
ATOM 660 N N . THR A 1 80 ? -5.701 0.257 9.447 1.00 93.88 80 THR A N 1
ATOM 661 C CA . THR A 1 80 ? -4.603 1.044 10.017 1.00 93.88 80 THR A CA 1
ATOM 662 C C . THR A 1 80 ? -3.503 0.134 10.526 1.00 93.88 80 THR A C 1
ATOM 664 O O . THR A 1 80 ? -2.365 0.316 10.112 1.00 93.88 80 THR A O 1
ATOM 667 N N . MET A 1 81 ? -3.833 -0.871 11.343 1.00 94.06 81 MET A N 1
ATOM 668 C CA . MET A 1 81 ? -2.870 -1.865 11.832 1.00 94.06 81 MET A CA 1
ATOM 669 C C . MET A 1 81 ? -2.093 -2.504 10.679 1.00 94.06 81 MET A C 1
ATOM 671 O O . MET A 1 81 ? -0.865 -2.480 10.698 1.00 94.06 81 MET A O 1
ATOM 675 N N . ALA A 1 82 ? -2.782 -2.945 9.622 1.00 93.38 82 ALA A N 1
ATOM 676 C CA . ALA A 1 82 ? -2.139 -3.470 8.422 1.00 93.38 82 ALA A CA 1
ATOM 677 C C . ALA A 1 82 ? -1.132 -2.468 7.826 1.00 93.38 82 ALA A C 1
ATOM 679 O O . ALA A 1 82 ? 0.010 -2.825 7.555 1.00 93.38 82 ALA A O 1
ATOM 680 N N . LEU A 1 83 ? -1.524 -1.199 7.666 1.00 93.62 83 LEU A N 1
ATOM 681 C CA . LEU A 1 83 ? -0.675 -0.145 7.097 1.00 93.62 83 LEU A CA 1
ATOM 682 C C . LEU A 1 83 ? 0.537 0.212 7.978 1.00 93.62 83 LEU A C 1
ATOM 684 O O . LEU A 1 83 ? 1.595 0.526 7.439 1.00 93.62 83 LEU A O 1
ATOM 688 N N . ILE A 1 84 ? 0.395 0.211 9.307 1.00 92.69 84 ILE A N 1
ATOM 689 C CA . ILE A 1 84 ? 1.451 0.681 10.222 1.00 92.69 84 ILE A CA 1
ATOM 690 C C . ILE A 1 84 ? 2.360 -0.437 10.745 1.00 92.69 84 ILE A C 1
ATOM 692 O O . ILE A 1 84 ? 3.520 -0.171 11.042 1.00 92.69 84 ILE A O 1
ATOM 696 N N . GLN A 1 85 ? 1.849 -1.663 10.870 1.00 91.69 85 GLN A N 1
ATOM 697 C CA . GLN A 1 85 ? 2.561 -2.789 11.487 1.00 91.69 85 GLN A CA 1
ATOM 698 C C . GLN A 1 85 ? 2.945 -3.863 10.470 1.00 91.69 85 GLN A C 1
ATOM 700 O O . GLN A 1 85 ? 3.976 -4.504 10.635 1.00 91.69 85 GLN A O 1
ATOM 705 N N . SER A 1 86 ? 2.151 -4.048 9.412 1.00 92.44 86 SER A N 1
ATOM 706 C CA . SER A 1 86 ? 2.295 -5.202 8.512 1.00 92.44 86 SER A CA 1
ATOM 707 C C . SER A 1 86 ? 2.559 -4.828 7.056 1.00 92.44 86 SER A C 1
ATOM 709 O O . SER A 1 86 ? 2.691 -5.717 6.225 1.00 92.44 86 SER A O 1
ATOM 711 N N . MET A 1 87 ? 2.651 -3.539 6.713 1.00 92.38 87 MET A N 1
ATOM 712 C CA . MET A 1 87 ? 2.775 -3.086 5.321 1.00 92.38 87 MET A CA 1
ATOM 713 C C . MET A 1 87 ? 3.990 -3.674 4.611 1.00 92.38 87 MET A C 1
ATOM 715 O O . MET A 1 87 ? 3.900 -4.074 3.453 1.00 92.38 87 MET A O 1
ATOM 719 N N . ASP A 1 88 ? 5.110 -3.754 5.320 1.00 92.19 88 ASP A N 1
ATOM 720 C CA . ASP A 1 88 ? 6.347 -4.306 4.783 1.00 92.19 88 ASP A CA 1
ATOM 721 C C . ASP A 1 88 ? 6.176 -5.776 4.369 1.00 92.19 88 ASP A C 1
ATOM 723 O O . ASP A 1 88 ? 6.477 -6.168 3.240 1.00 92.19 88 ASP A O 1
ATOM 727 N N . TYR A 1 89 ? 5.573 -6.556 5.266 1.00 92.88 89 TYR A N 1
ATOM 728 C CA . TYR A 1 89 ? 5.247 -7.957 5.049 1.00 92.88 89 TYR A CA 1
ATOM 729 C C . TYR A 1 89 ? 4.192 -8.151 3.954 1.00 92.88 89 TYR A C 1
ATOM 731 O O . TYR A 1 89 ? 4.372 -8.963 3.050 1.00 92.88 89 TYR A O 1
ATOM 739 N N . MET A 1 90 ? 3.108 -7.369 3.994 1.00 92.38 90 MET A N 1
ATOM 740 C CA . MET A 1 90 ? 2.038 -7.413 2.995 1.00 92.38 90 MET A CA 1
ATOM 741 C C . MET A 1 90 ? 2.554 -7.102 1.592 1.00 92.38 90 MET A C 1
ATOM 743 O O . MET A 1 90 ? 2.135 -7.753 0.637 1.00 92.38 90 MET A O 1
ATOM 747 N N . SER A 1 91 ? 3.461 -6.129 1.459 1.00 93.75 91 SER A N 1
ATOM 748 C CA . SER A 1 91 ? 4.080 -5.810 0.175 1.00 93.75 91 SER A CA 1
ATOM 749 C C . SER A 1 91 ? 4.870 -7.003 -0.356 1.00 93.75 91 SER A C 1
ATOM 751 O O . SER A 1 91 ? 4.661 -7.400 -1.501 1.00 93.75 91 SER A O 1
ATOM 753 N N . GLY A 1 92 ? 5.713 -7.618 0.478 1.00 94.69 92 GLY A N 1
ATOM 754 C CA . GLY A 1 92 ? 6.462 -8.814 0.089 1.00 94.69 92 GLY A CA 1
ATOM 755 C C . GLY A 1 92 ? 5.547 -9.973 -0.310 1.00 94.69 92 GLY A C 1
ATOM 756 O O . GLY A 1 92 ? 5.754 -10.599 -1.347 1.00 94.69 92 GLY A O 1
ATOM 757 N N . LEU A 1 93 ? 4.479 -10.215 0.454 1.00 95.31 93 LEU A N 1
ATOM 758 C CA . LEU A 1 93 ? 3.500 -11.262 0.162 1.00 95.31 93 LEU A CA 1
ATOM 759 C C . LEU A 1 93 ? 2.779 -11.029 -1.176 1.00 95.31 93 LEU A C 1
ATOM 761 O O . LEU A 1 93 ? 2.599 -11.968 -1.954 1.00 95.31 93 LEU A O 1
ATOM 765 N N . ALA A 1 94 ? 2.388 -9.784 -1.462 1.00 95.75 94 ALA A N 1
ATOM 766 C CA . ALA A 1 94 ? 1.735 -9.410 -2.713 1.00 95.75 94 ALA A CA 1
ATOM 767 C C . ALA A 1 94 ? 2.647 -9.641 -3.924 1.00 95.75 94 ALA A C 1
ATOM 769 O O . ALA A 1 94 ? 2.219 -10.236 -4.915 1.00 95.75 94 ALA A O 1
ATOM 770 N N . TYR A 1 95 ? 3.912 -9.234 -3.829 1.00 97.38 95 TYR A N 1
ATOM 771 C CA . TYR A 1 95 ? 4.885 -9.436 -4.899 1.00 97.38 95 TYR A CA 1
ATOM 772 C C . TYR A 1 95 ? 5.277 -10.903 -5.073 1.00 97.38 95 TYR A C 1
ATOM 774 O O . TYR A 1 95 ? 5.315 -11.380 -6.204 1.00 97.38 95 TYR A O 1
ATOM 782 N N . ALA A 1 96 ? 5.464 -11.654 -3.987 1.00 95.38 96 ALA A N 1
ATOM 783 C CA . ALA A 1 96 ? 5.706 -13.095 -4.054 1.00 95.38 96 ALA A CA 1
ATOM 784 C C . ALA A 1 96 ? 4.537 -13.841 -4.724 1.00 95.38 96 ALA A C 1
ATOM 786 O O . ALA A 1 96 ? 4.753 -14.700 -5.580 1.00 95.38 96 ALA A O 1
ATOM 787 N N . SER A 1 97 ? 3.297 -13.463 -4.396 1.00 95.50 97 SER A N 1
ATOM 788 C CA . SER A 1 97 ? 2.093 -14.020 -5.025 1.00 95.50 97 SER A CA 1
ATOM 789 C C . SER A 1 97 ? 2.047 -13.710 -6.523 1.00 95.50 97 SER A C 1
ATOM 791 O O . SER A 1 97 ? 1.773 -14.597 -7.329 1.00 95.50 97 SER A O 1
ATOM 793 N N . ALA A 1 98 ? 2.371 -12.472 -6.912 1.00 95.31 98 ALA A N 1
ATOM 794 C CA . ALA A 1 98 ? 2.428 -12.065 -8.314 1.00 95.31 98 ALA A CA 1
ATOM 795 C C . ALA A 1 98 ? 3.511 -12.832 -9.085 1.00 95.31 98 ALA A C 1
ATOM 797 O O . ALA A 1 98 ? 3.240 -13.346 -10.168 1.00 95.31 98 ALA A O 1
ATOM 798 N N . VAL A 1 99 ? 4.709 -12.966 -8.509 1.00 94.19 99 VAL A N 1
ATOM 799 C CA . VAL A 1 99 ? 5.818 -13.745 -9.077 1.00 94.19 99 VAL A CA 1
ATOM 800 C C . VAL A 1 99 ? 5.398 -15.192 -9.311 1.00 94.19 99 VAL A C 1
ATOM 802 O O . VAL A 1 99 ? 5.643 -15.713 -10.399 1.00 94.19 99 VAL A O 1
ATOM 805 N N . GLN A 1 100 ? 4.728 -15.829 -8.346 1.00 92.88 100 GLN A N 1
ATOM 806 C CA . GLN A 1 100 ? 4.240 -17.197 -8.515 1.00 92.88 100 GLN A CA 1
ATOM 807 C C . GLN A 1 100 ? 3.266 -17.301 -9.698 1.00 92.88 100 GLN A C 1
ATOM 809 O O . GLN A 1 100 ? 3.468 -18.123 -10.588 1.00 92.88 100 GLN A O 1
ATOM 814 N N . MET A 1 101 ? 2.245 -16.441 -9.741 1.00 93.44 101 MET A N 1
ATOM 815 C CA . MET A 1 101 ? 1.227 -16.487 -10.797 1.00 93.44 101 MET A CA 1
ATOM 816 C C . MET A 1 101 ? 1.797 -16.172 -12.186 1.00 93.44 101 MET A C 1
ATOM 818 O O . MET A 1 101 ? 1.362 -16.749 -13.180 1.00 93.44 101 MET A O 1
ATOM 822 N N . ILE A 1 102 ? 2.772 -15.261 -12.270 1.00 92.31 102 ILE A N 1
ATOM 823 C CA . ILE A 1 102 ? 3.461 -14.936 -13.525 1.00 92.31 102 ILE A CA 1
ATOM 824 C C . ILE A 1 102 ? 4.352 -16.104 -13.958 1.00 92.31 102 ILE A C 1
ATOM 826 O O . ILE A 1 102 ? 4.335 -16.461 -15.131 1.00 92.31 102 ILE A O 1
ATOM 830 N N . SER A 1 103 ? 5.071 -16.750 -13.035 1.00 89.06 103 SER A N 1
ATOM 831 C CA . SER A 1 103 ? 5.939 -17.900 -13.343 1.00 89.06 103 SER A CA 1
ATOM 832 C C . SER A 1 103 ? 5.168 -19.085 -13.927 1.00 89.06 103 SER A C 1
ATOM 834 O O . SER A 1 103 ? 5.687 -19.797 -14.779 1.00 89.06 103 SER A O 1
ATOM 836 N N . GLU A 1 104 ? 3.915 -19.275 -13.512 1.00 83.94 104 GLU A N 1
ATOM 837 C CA . GLU A 1 104 ? 3.023 -20.316 -14.042 1.00 83.94 104 GLU A CA 1
ATOM 838 C C . GLU A 1 104 ? 2.561 -20.027 -15.488 1.00 83.94 104 GLU A C 1
ATOM 840 O O . GLU A 1 104 ? 2.097 -20.934 -16.181 1.00 83.94 104 GLU A O 1
ATOM 845 N N . LYS A 1 105 ? 2.696 -18.779 -15.963 1.00 79.50 105 LYS A N 1
ATOM 846 C CA . LYS A 1 105 ? 2.223 -18.322 -17.283 1.00 79.50 105 LYS A CA 1
ATOM 847 C C . LYS A 1 105 ? 3.328 -17.866 -18.242 1.00 79.50 105 LYS A C 1
ATOM 849 O O . LYS A 1 105 ? 3.091 -17.813 -19.448 1.00 79.50 105 LYS A O 1
ATOM 854 N N . ALA A 1 106 ? 4.498 -17.487 -17.740 1.00 64.69 106 ALA A N 1
ATOM 855 C CA . ALA A 1 106 ? 5.514 -16.784 -18.516 1.00 64.69 106 ALA A CA 1
ATOM 856 C C . ALA A 1 106 ? 6.541 -17.715 -19.186 1.00 64.69 106 ALA A C 1
ATOM 858 O O . ALA A 1 106 ? 6.948 -18.740 -18.641 1.00 64.69 106 ALA A O 1
ATOM 859 N N . LYS A 1 107 ? 7.026 -17.291 -20.362 1.00 59.22 107 LYS A N 1
ATOM 860 C CA . LYS A 1 107 ? 8.382 -17.608 -20.844 1.00 59.22 107 LYS A CA 1
ATOM 861 C C . LYS A 1 107 ? 9.338 -16.544 -20.271 1.00 59.22 107 LYS A C 1
ATOM 863 O O . LYS A 1 107 ? 8.899 -15.430 -20.015 1.00 59.22 107 LYS A O 1
ATOM 868 N N . ILE A 1 108 ? 10.606 -16.897 -20.046 1.00 57.22 108 ILE A N 1
ATOM 869 C CA . ILE A 1 108 ? 11.590 -16.117 -19.256 1.00 57.22 108 ILE A CA 1
ATOM 870 C C . ILE A 1 108 ? 11.806 -14.675 -19.773 1.00 57.22 108 ILE A C 1
ATOM 872 O O . ILE A 1 108 ? 12.027 -13.777 -18.966 1.00 57.22 108 ILE A O 1
ATOM 876 N N . GLU A 1 109 ? 11.668 -14.435 -21.080 1.00 57.06 109 GLU A N 1
ATOM 877 C CA . GLU A 1 109 ? 11.807 -13.111 -21.706 1.00 57.06 109 GLU A CA 1
ATOM 878 C C . GLU A 1 109 ? 10.448 -12.573 -22.171 1.00 57.06 109 GLU A C 1
ATOM 880 O O . GLU A 1 109 ? 9.679 -13.280 -22.836 1.00 57.06 109 GLU A O 1
ATOM 885 N N . VAL A 1 110 ? 10.147 -11.314 -21.830 1.00 65.25 110 VAL A N 1
ATOM 886 C CA . VAL A 1 110 ? 8.847 -10.692 -22.108 1.00 65.25 110 VAL A CA 1
ATOM 887 C C . VAL A 1 110 ? 9.038 -9.265 -22.620 1.00 65.25 110 VAL A C 1
ATOM 889 O O . VAL A 1 110 ? 9.210 -8.319 -21.854 1.00 65.25 110 VAL A O 1
ATOM 892 N N . GLY A 1 111 ? 8.963 -9.106 -23.943 1.00 67.00 111 GLY A N 1
ATOM 893 C CA . GLY A 1 111 ? 9.045 -7.798 -24.594 1.00 67.00 111 GLY A CA 1
ATOM 894 C C . GLY A 1 111 ? 10.419 -7.142 -24.426 1.00 67.00 111 GLY A C 1
ATOM 895 O O . GLY A 1 111 ? 11.428 -7.728 -24.798 1.00 67.00 111 GLY A O 1
ATOM 896 N N . ASN A 1 112 ? 10.436 -5.918 -23.888 1.00 70.69 112 ASN A N 1
ATOM 897 C CA . ASN A 1 112 ? 11.634 -5.083 -23.709 1.00 70.69 112 ASN A CA 1
ATOM 898 C C . ASN A 1 112 ? 12.273 -5.210 -22.310 1.00 70.69 112 ASN A C 1
ATOM 900 O O . ASN A 1 112 ? 13.142 -4.415 -21.953 1.00 70.69 112 ASN A O 1
ATOM 904 N N . VAL A 1 113 ? 11.813 -6.167 -21.502 1.00 77.88 113 VAL A N 1
ATOM 905 C CA . VAL A 1 113 ? 12.337 -6.448 -20.162 1.00 77.88 113 VAL A CA 1
ATOM 906 C C . VAL A 1 113 ? 13.138 -7.744 -20.239 1.00 77.88 113 VAL A C 1
ATOM 908 O O . VAL A 1 113 ? 12.563 -8.807 -20.485 1.00 77.88 113 VAL A O 1
ATOM 911 N N . SER A 1 114 ? 14.454 -7.658 -20.025 1.00 77.69 114 SER A N 1
ATOM 912 C CA . SER A 1 114 ? 15.348 -8.824 -20.060 1.00 77.69 114 SER A CA 1
ATOM 913 C C . SER A 1 114 ? 15.021 -9.846 -18.975 1.00 77.69 114 SER A C 1
ATOM 915 O O . SER A 1 114 ? 15.069 -11.048 -19.230 1.00 77.69 114 SER A O 1
ATOM 917 N N . ASN A 1 115 ? 14.633 -9.385 -17.782 1.00 87.00 115 ASN A N 1
ATOM 918 C CA . ASN A 1 115 ? 14.196 -10.251 -16.693 1.00 87.00 115 ASN A CA 1
ATOM 919 C C . ASN A 1 115 ? 13.030 -9.639 -15.903 1.00 87.00 115 ASN A C 1
ATOM 921 O O . ASN A 1 115 ? 13.194 -8.720 -15.098 1.00 87.00 115 ASN A O 1
ATOM 925 N N . ILE A 1 116 ? 11.833 -10.205 -16.086 1.00 90.00 116 ILE A N 1
ATOM 926 C CA . ILE A 1 116 ? 10.616 -9.761 -15.392 1.00 90.00 116 ILE A CA 1
ATOM 927 C C . ILE A 1 116 ? 10.725 -9.856 -13.867 1.00 90.00 116 ILE A C 1
ATOM 929 O O . ILE A 1 116 ? 10.158 -9.028 -13.156 1.00 90.00 116 ILE A O 1
ATOM 933 N N . PHE A 1 117 ? 11.463 -10.832 -13.341 1.00 91.50 117 PHE A N 1
ATOM 934 C CA . PHE A 1 117 ? 11.608 -11.005 -11.898 1.00 91.50 117 PHE A CA 1
ATOM 935 C C . PHE A 1 117 ? 12.510 -9.933 -11.285 1.00 91.50 117 PHE A C 1
ATOM 937 O O . PHE A 1 117 ? 12.219 -9.455 -10.187 1.00 91.50 117 PHE A O 1
ATOM 944 N N . ASP A 1 118 ? 13.542 -9.496 -12.009 1.00 92.94 118 ASP A N 1
ATOM 945 C CA . ASP A 1 118 ? 14.372 -8.367 -11.584 1.00 92.94 118 ASP A CA 1
ATOM 946 C C . ASP A 1 118 ? 13.567 -7.063 -11.618 1.00 92.94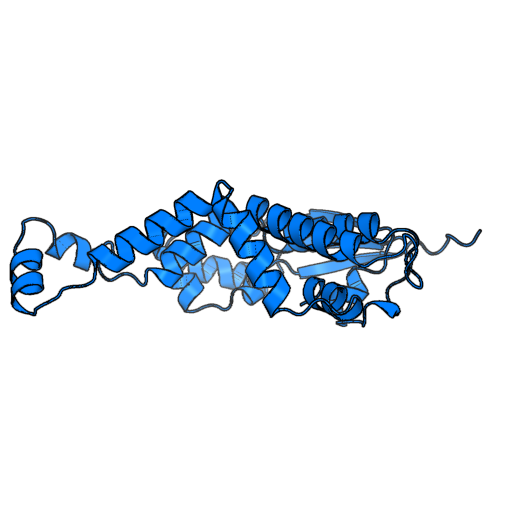 118 ASP A C 1
ATOM 948 O O . ASP A 1 118 ? 13.583 -6.308 -10.644 1.00 92.94 118 ASP A O 1
ATOM 952 N N . PHE A 1 119 ? 12.767 -6.849 -12.670 1.00 94.56 119 PHE A N 1
ATOM 953 C CA . PHE A 1 119 ? 11.840 -5.716 -12.732 1.00 94.56 119 PHE A CA 1
ATOM 954 C C . PHE A 1 119 ? 10.848 -5.710 -11.558 1.00 94.56 119 PHE A C 1
ATOM 956 O O . PHE A 1 119 ? 10.696 -4.692 -10.884 1.00 94.56 119 PHE A O 1
ATOM 963 N N . LEU A 1 120 ? 10.194 -6.841 -11.263 1.00 95.75 120 LEU A N 1
ATOM 964 C CA . LEU A 1 120 ? 9.243 -6.945 -10.148 1.00 95.75 120 LEU A CA 1
ATOM 965 C C . LEU A 1 120 ? 9.908 -6.674 -8.797 1.00 95.75 120 LEU A C 1
ATOM 967 O O . LEU A 1 120 ? 9.306 -6.022 -7.947 1.00 95.75 120 LEU A O 1
ATOM 971 N N . LYS A 1 121 ? 11.150 -7.125 -8.604 1.00 96.31 121 LYS A N 1
ATOM 972 C CA . LYS A 1 121 ? 11.924 -6.864 -7.387 1.00 96.31 121 LYS A CA 1
ATOM 973 C C . LYS A 1 121 ? 12.242 -5.379 -7.215 1.00 96.31 121 LYS A C 1
ATOM 975 O O . LYS A 1 121 ? 12.191 -4.863 -6.098 1.00 96.31 121 LYS A O 1
ATOM 980 N N . GLU A 1 122 ? 12.586 -4.679 -8.290 1.00 97.31 122 GLU A N 1
ATOM 981 C CA . GLU A 1 122 ? 12.804 -3.231 -8.242 1.00 97.31 122 GLU A CA 1
ATOM 982 C C . GLU A 1 122 ? 11.499 -2.458 -8.036 1.00 97.31 122 GLU A C 1
ATOM 984 O O . GLU A 1 122 ? 11.460 -1.531 -7.225 1.00 97.31 122 GLU A O 1
ATOM 989 N N . LEU A 1 123 ? 10.413 -2.886 -8.684 1.00 97.62 123 LEU A N 1
ATOM 990 C CA . LEU A 1 123 ? 9.089 -2.292 -8.515 1.00 97.62 123 LEU A CA 1
ATOM 991 C C . LEU A 1 123 ? 8.557 -2.478 -7.085 1.00 97.62 123 LEU A C 1
ATOM 993 O O . LEU A 1 123 ? 7.974 -1.550 -6.523 1.00 97.62 123 LEU A O 1
ATOM 997 N N . GLU A 1 124 ? 8.819 -3.628 -6.457 1.00 97.88 124 GLU A N 1
ATOM 998 C CA . GLU A 1 124 ? 8.512 -3.861 -5.045 1.00 97.88 124 GLU A CA 1
ATOM 999 C C . GLU A 1 124 ? 9.240 -2.855 -4.151 1.00 97.88 124 GLU A C 1
ATOM 1001 O O . GLU A 1 124 ? 8.609 -2.183 -3.332 1.00 97.88 124 GLU A O 1
ATOM 1006 N N . LYS A 1 125 ? 10.562 -2.719 -4.311 1.00 97.56 125 LYS A N 1
ATOM 1007 C CA . LYS A 1 125 ? 11.368 -1.760 -3.536 1.00 97.56 125 LYS A CA 1
ATOM 1008 C C . LYS A 1 125 ? 10.863 -0.331 -3.713 1.00 97.56 125 LYS A C 1
ATOM 1010 O O . LYS A 1 125 ? 10.782 0.419 -2.735 1.00 97.56 125 LYS A O 1
ATOM 1015 N N . PHE A 1 126 ? 10.497 0.026 -4.942 1.00 97.88 126 PHE A N 1
ATOM 1016 C CA . PHE A 1 126 ? 9.920 1.321 -5.263 1.00 97.88 126 PHE A CA 1
ATOM 1017 C C . PHE A 1 126 ? 8.593 1.538 -4.520 1.00 97.88 126 PHE A C 1
ATOM 1019 O O . PHE A 1 126 ? 8.477 2.493 -3.752 1.00 97.88 126 PHE A O 1
ATOM 1026 N N . HIS A 1 127 ? 7.614 0.630 -4.640 1.00 97.31 127 HIS A N 1
ATOM 1027 C CA . HIS A 1 127 ? 6.330 0.764 -3.931 1.00 97.31 127 HIS A CA 1
ATOM 1028 C C . HIS A 1 127 ? 6.481 0.747 -2.414 1.00 97.31 127 HIS A C 1
ATOM 1030 O O . HIS A 1 127 ? 5.812 1.532 -1.743 1.00 97.31 127 HIS A O 1
ATOM 1036 N N . ARG A 1 128 ? 7.374 -0.084 -1.862 1.00 96.44 128 ARG A N 1
ATOM 1037 C CA . ARG A 1 128 ? 7.663 -0.115 -0.419 1.00 96.44 128 ARG A CA 1
ATOM 1038 C C . ARG A 1 128 ? 8.157 1.237 0.071 1.00 96.44 128 ARG A C 1
ATOM 1040 O O . ARG A 1 128 ? 7.644 1.738 1.070 1.00 96.44 128 ARG A O 1
ATOM 1047 N N . SER A 1 129 ? 9.072 1.868 -0.660 1.00 97.12 129 SER A N 1
ATOM 1048 C CA . SER A 1 129 ? 9.604 3.196 -0.325 1.00 97.12 129 SER A CA 1
ATOM 1049 C C . SER A 1 129 ? 8.521 4.285 -0.284 1.00 97.12 129 SER A C 1
ATOM 1051 O O . SER A 1 129 ? 8.599 5.204 0.537 1.00 97.12 129 SER A O 1
ATOM 1053 N N . LEU A 1 130 ? 7.463 4.167 -1.099 1.00 97.00 130 LEU A N 1
ATOM 1054 C CA . LEU A 1 130 ? 6.345 5.122 -1.098 1.00 97.00 130 LEU A CA 1
ATOM 1055 C C . LEU A 1 130 ? 5.531 5.096 0.206 1.00 97.00 130 LEU A C 1
ATOM 1057 O O . LEU A 1 130 ? 5.007 6.134 0.615 1.00 97.00 130 LEU A O 1
ATOM 1061 N N . ILE A 1 131 ? 5.402 3.931 0.850 1.00 95.69 131 ILE A N 1
ATOM 1062 C CA . ILE A 1 131 ? 4.384 3.693 1.888 1.00 95.69 131 ILE A CA 1
ATOM 1063 C C . ILE A 1 131 ? 4.931 3.264 3.250 1.00 95.69 131 ILE A C 1
ATOM 1065 O O . ILE A 1 131 ? 4.279 3.502 4.268 1.00 95.69 131 ILE A O 1
ATOM 1069 N N . ILE A 1 132 ? 6.109 2.643 3.315 1.00 94.31 132 ILE A N 1
ATOM 1070 C CA . ILE A 1 132 ? 6.637 2.148 4.586 1.00 94.31 132 ILE A CA 1
ATOM 1071 C C . ILE A 1 132 ? 6.914 3.317 5.529 1.00 94.31 132 ILE A C 1
ATOM 1073 O O . ILE A 1 132 ? 7.534 4.306 5.135 1.00 94.31 132 ILE A O 1
ATOM 1077 N N . ASP A 1 133 ? 6.467 3.216 6.782 1.00 93.75 133 ASP A N 1
ATOM 1078 C CA . ASP A 1 133 ? 6.701 4.260 7.787 1.00 93.75 133 ASP A CA 1
ATOM 1079 C C . ASP A 1 133 ? 6.270 5.655 7.275 1.00 93.75 133 ASP A C 1
ATOM 1081 O O . ASP A 1 133 ? 6.989 6.644 7.407 1.00 93.75 133 ASP A O 1
ATOM 1085 N N . PHE A 1 134 ? 5.125 5.738 6.581 1.00 94.12 134 PHE A N 1
ATOM 1086 C CA . PHE A 1 134 ? 4.661 6.976 5.935 1.00 94.12 134 PHE A CA 1
ATOM 1087 C C . PHE A 1 134 ? 4.345 8.108 6.929 1.00 94.12 134 PHE A C 1
ATOM 1089 O O . PHE A 1 134 ? 4.247 9.260 6.527 1.00 94.12 134 PHE A O 1
ATOM 1096 N N . LEU A 1 135 ? 4.202 7.804 8.223 1.00 94.88 135 LEU A N 1
ATOM 1097 C CA . LEU A 1 135 ? 4.037 8.812 9.276 1.00 94.88 135 LEU A CA 1
ATOM 1098 C C . LEU A 1 135 ? 5.360 9.502 9.646 1.00 94.88 135 LEU A C 1
ATOM 1100 O O . LEU A 1 135 ? 5.342 10.557 10.281 1.00 94.88 135 LEU A O 1
ATOM 1104 N N . ASN A 1 136 ? 6.503 8.926 9.264 1.00 95.31 136 ASN A N 1
ATOM 1105 C CA . ASN A 1 136 ? 7.812 9.545 9.407 1.00 95.31 136 ASN A CA 1
ATOM 1106 C C . ASN A 1 136 ? 8.093 10.452 8.203 1.00 95.31 136 ASN A C 1
ATOM 1108 O O . ASN A 1 136 ? 8.622 10.017 7.174 1.00 95.31 136 ASN A O 1
ATOM 1112 N N . VAL A 1 137 ? 7.705 11.718 8.360 1.00 96.00 137 VAL A N 1
ATOM 1113 C CA . VAL A 1 137 ? 7.744 12.749 7.314 1.00 96.00 137 VAL A CA 1
ATOM 1114 C C . VAL A 1 137 ? 9.155 13.177 6.906 1.00 96.00 137 VAL A C 1
ATOM 1116 O O . VAL A 1 137 ? 9.325 13.791 5.856 1.00 96.00 137 VAL A O 1
ATOM 1119 N N . ASP A 1 138 ? 10.169 12.873 7.715 1.00 96.62 138 ASP A N 1
ATOM 1120 C CA . ASP A 1 138 ? 11.566 13.229 7.430 1.00 96.62 138 ASP A CA 1
ATOM 1121 C C . ASP A 1 138 ? 12.355 12.077 6.808 1.00 96.62 138 ASP A C 1
ATOM 1123 O O . ASP A 1 138 ? 13.474 12.264 6.330 1.00 96.62 138 ASP A O 1
ATOM 1127 N N . LYS A 1 139 ? 11.756 10.887 6.754 1.00 96.56 139 LYS A N 1
ATOM 1128 C CA . LYS A 1 139 ? 12.343 9.734 6.087 1.00 96.56 139 LYS A CA 1
ATOM 1129 C C . LYS A 1 139 ? 12.258 9.898 4.574 1.00 96.56 139 LYS A C 1
ATOM 1131 O O . LYS A 1 139 ? 11.175 10.094 4.016 1.00 96.56 139 LYS A O 1
ATOM 1136 N N . SER A 1 140 ? 13.404 9.740 3.930 1.00 97.06 140 SER A N 1
ATOM 1137 C CA . SER A 1 140 ? 13.562 9.706 2.481 1.00 97.06 140 SER A CA 1
ATOM 1138 C C . SER A 1 140 ? 14.290 8.432 2.065 1.00 97.06 140 SER A C 1
ATOM 1140 O O . SER A 1 140 ? 14.980 7.803 2.871 1.00 97.06 140 SER A O 1
ATOM 1142 N N . PHE A 1 141 ? 14.107 8.051 0.807 1.00 97.62 141 PHE A N 1
ATOM 1143 C CA . PHE A 1 141 ? 14.808 6.940 0.182 1.00 97.62 141 PHE A CA 1
ATOM 1144 C C . PHE A 1 141 ? 15.447 7.409 -1.114 1.00 97.62 141 PHE A C 1
ATOM 1146 O O . PHE A 1 141 ? 14.915 8.281 -1.801 1.00 97.62 141 PHE A O 1
ATOM 1153 N N . GLU A 1 142 ? 16.562 6.786 -1.456 1.00 96.88 142 GLU A N 1
ATOM 1154 C CA . GLU A 1 142 ? 17.168 6.873 -2.773 1.00 96.88 142 GLU A CA 1
ATOM 1155 C C . GLU A 1 142 ? 17.292 5.450 -3.303 1.00 96.88 142 GLU A C 1
ATOM 1157 O O . GLU A 1 142 ? 17.670 4.538 -2.560 1.00 96.88 142 GLU A O 1
ATOM 1162 N N . MET A 1 143 ? 16.910 5.243 -4.558 1.00 95.38 143 MET A N 1
ATOM 1163 C CA . MET A 1 143 ? 17.041 3.949 -5.208 1.00 95.38 143 MET A CA 1
ATOM 1164 C C . MET A 1 143 ? 17.584 4.095 -6.617 1.00 95.38 143 MET A C 1
ATOM 1166 O O . MET A 1 143 ? 17.215 5.009 -7.354 1.00 95.38 143 MET A O 1
ATOM 1170 N N . GLU A 1 144 ? 18.425 3.139 -6.978 1.00 96.00 144 GLU A N 1
ATOM 1171 C CA . GLU A 1 144 ? 18.833 2.892 -8.350 1.00 96.00 144 GLU A CA 1
ATOM 1172 C C . GLU A 1 144 ? 17.875 1.866 -8.961 1.00 96.00 144 GLU A C 1
ATOM 1174 O O . GLU A 1 144 ? 17.519 0.874 -8.312 1.00 96.00 144 GLU A O 1
ATOM 1179 N N . SER A 1 145 ? 17.442 2.117 -10.192 1.00 95.38 145 SER A N 1
ATOM 1180 C CA . SER A 1 145 ? 16.653 1.184 -10.989 1.00 95.38 145 SER A CA 1
ATOM 1181 C C . SER A 1 145 ? 17.302 0.974 -12.348 1.00 95.38 145 SER A C 1
ATOM 1183 O O . SER A 1 145 ? 17.826 1.922 -12.932 1.00 95.38 145 SER A O 1
ATOM 1185 N N . HIS A 1 146 ? 17.232 -0.263 -12.834 1.00 95.38 146 HIS A N 1
ATOM 1186 C CA . HIS A 1 146 ? 17.661 -0.673 -14.171 1.00 95.38 146 HIS A CA 1
ATOM 1187 C C . HIS A 1 146 ? 16.513 -0.618 -15.188 1.00 95.38 146 HIS A C 1
ATOM 1189 O O . HIS A 1 146 ? 16.684 -1.009 -16.343 1.00 95.38 146 HIS A O 1
ATOM 1195 N N . TYR A 1 147 ? 15.353 -0.094 -14.790 1.00 94.31 147 TYR A N 1
ATOM 1196 C CA . TYR A 1 147 ? 14.187 0.088 -15.641 1.00 94.31 147 TYR A CA 1
ATOM 1197 C C . TYR A 1 147 ? 13.624 1.499 -15.488 1.00 94.31 147 TYR A C 1
ATOM 1199 O O . TYR A 1 147 ? 13.893 2.191 -14.508 1.00 94.31 147 TYR A O 1
ATOM 1207 N N . ASN A 1 148 ? 12.792 1.931 -16.437 1.00 95.00 148 ASN A N 1
ATOM 1208 C CA . ASN A 1 148 ? 12.105 3.224 -16.360 1.00 95.00 148 ASN A CA 1
ATOM 1209 C C . ASN A 1 148 ? 10.911 3.230 -15.378 1.00 95.00 148 ASN A C 1
ATOM 1211 O O . ASN A 1 148 ? 9.785 3.592 -15.739 1.00 95.00 148 ASN A O 1
ATOM 1215 N N . ILE A 1 149 ? 11.134 2.798 -14.131 1.00 96.06 149 ILE A N 1
ATOM 1216 C CA . ILE A 1 149 ? 10.096 2.679 -13.093 1.00 96.06 149 ILE A CA 1
ATOM 1217 C C . ILE A 1 149 ? 9.458 4.034 -12.789 1.00 96.06 149 ILE A C 1
ATOM 1219 O O . ILE A 1 149 ? 8.244 4.096 -12.565 1.00 96.06 149 ILE A O 1
ATOM 1223 N N . PHE A 1 150 ? 10.234 5.121 -12.813 1.00 96.50 150 P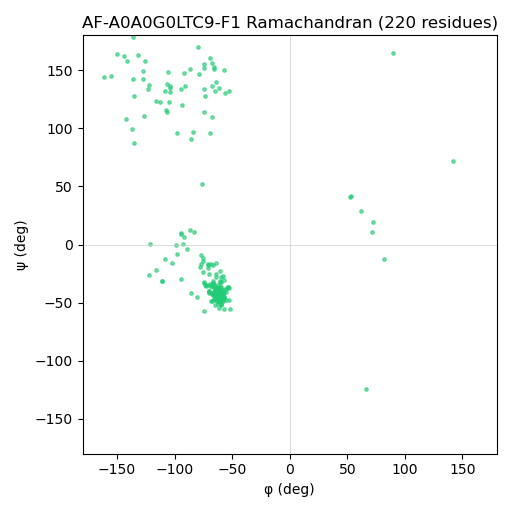HE A N 1
ATOM 1224 C CA . PHE A 1 150 ? 9.705 6.454 -12.556 1.00 96.50 150 PHE A CA 1
ATOM 1225 C C . PHE A 1 150 ? 8.618 6.832 -13.568 1.00 96.50 150 PHE A C 1
ATOM 1227 O O . PHE A 1 150 ? 7.511 7.213 -13.174 1.00 96.50 150 PHE A O 1
ATOM 1234 N N . GLU A 1 151 ? 8.900 6.692 -14.867 1.00 94.88 151 GLU A N 1
ATOM 1235 C CA . GLU A 1 151 ? 7.920 6.950 -15.927 1.00 94.88 151 GLU A CA 1
ATOM 1236 C C . GLU A 1 151 ? 6.758 5.953 -15.858 1.00 94.88 151 GLU A C 1
ATOM 1238 O O . GLU A 1 151 ? 5.595 6.357 -15.919 1.00 94.88 151 GLU A O 1
ATOM 1243 N N . PHE A 1 152 ? 7.053 4.663 -15.653 1.00 96.12 152 PHE A N 1
ATOM 1244 C CA . PHE A 1 152 ? 6.036 3.617 -15.541 1.00 96.12 152 PHE A CA 1
ATOM 1245 C C . PHE A 1 152 ? 5.004 3.919 -14.449 1.00 96.12 152 PHE A C 1
ATOM 1247 O O . PHE A 1 152 ? 3.804 3.723 -14.666 1.00 96.12 152 PHE A O 1
ATOM 1254 N N . HIS A 1 153 ? 5.449 4.431 -13.300 1.00 96.19 153 HIS A N 1
ATOM 1255 C CA . HIS A 1 153 ? 4.582 4.834 -12.199 1.00 96.19 153 HIS A CA 1
ATOM 1256 C C . HIS A 1 153 ? 3.850 6.152 -12.483 1.00 96.19 153 HIS A C 1
ATOM 1258 O O . HIS A 1 153 ? 2.619 6.206 -12.449 1.00 96.19 153 HIS A O 1
ATOM 1264 N N . THR A 1 154 ? 4.599 7.221 -12.765 1.00 94.81 154 THR A N 1
ATOM 1265 C CA . THR A 1 154 ? 4.067 8.595 -12.799 1.00 94.81 154 THR A CA 1
ATOM 1266 C C . THR A 1 154 ? 3.213 8.881 -14.029 1.00 94.81 154 THR A C 1
ATOM 1268 O O . THR A 1 154 ? 2.239 9.626 -13.934 1.00 94.81 154 THR A O 1
ATOM 1271 N N . GLN A 1 155 ? 3.526 8.253 -15.163 1.00 94.44 155 GLN A N 1
ATOM 1272 C CA . GLN A 1 155 ? 2.779 8.397 -16.415 1.00 94.44 155 GLN A CA 1
ATOM 1273 C C . GLN A 1 155 ? 1.803 7.239 -16.649 1.00 94.44 155 GLN A C 1
ATOM 1275 O O . GLN A 1 155 ? 1.087 7.228 -17.645 1.00 94.44 155 GLN A O 1
ATOM 1280 N N . SER A 1 156 ? 1.744 6.268 -15.727 1.00 93.19 156 SER A N 1
ATOM 1281 C CA . SER A 1 156 ? 0.893 5.079 -15.845 1.00 93.19 156 SER A CA 1
ATOM 1282 C C . SER A 1 156 ? 1.088 4.315 -17.160 1.00 93.19 156 SER A C 1
ATOM 1284 O O . SER A 1 156 ? 0.111 3.861 -17.760 1.00 93.19 156 SER A O 1
ATOM 1286 N N . LEU A 1 157 ? 2.344 4.159 -17.595 1.00 92.81 157 LEU A N 1
ATOM 1287 C CA . LEU A 1 157 ? 2.670 3.463 -18.840 1.00 92.81 157 LEU A CA 1
ATOM 1288 C C . LEU A 1 157 ? 2.117 2.030 -18.848 1.00 92.81 157 LEU A C 1
ATOM 1290 O O . LEU A 1 157 ? 1.999 1.367 -17.806 1.00 92.81 157 LEU A O 1
ATOM 1294 N N . LEU A 1 158 ? 1.801 1.549 -20.050 1.00 91.62 158 LEU A N 1
ATOM 1295 C CA . LEU A 1 158 ? 1.553 0.132 -20.287 1.00 91.62 158 LEU A CA 1
ATOM 1296 C C . LEU A 1 158 ? 2.845 -0.665 -20.060 1.00 91.62 158 LEU A C 1
ATOM 1298 O O . LEU A 1 158 ? 3.948 -0.136 -20.194 1.00 91.62 158 LEU A O 1
ATOM 1302 N N . PHE A 1 159 ? 2.711 -1.935 -19.678 1.00 91.56 159 PHE A N 1
ATOM 1303 C CA . PHE A 1 159 ? 3.870 -2.751 -19.312 1.00 91.56 159 PHE A CA 1
ATOM 1304 C C . PHE A 1 159 ? 4.813 -3.031 -20.499 1.00 91.56 159 PHE A C 1
ATOM 1306 O O . PHE A 1 159 ? 6.022 -3.078 -20.317 1.00 91.56 159 PHE A O 1
ATOM 1313 N N . ASP A 1 160 ? 4.298 -3.129 -21.723 1.00 89.62 160 ASP A N 1
ATOM 1314 C CA . ASP A 1 160 ? 5.099 -3.285 -22.949 1.00 89.62 160 ASP A CA 1
ATOM 1315 C C . ASP A 1 160 ? 5.972 -2.063 -23.292 1.00 89.62 160 ASP A C 1
ATOM 1317 O O . ASP A 1 160 ? 6.934 -2.178 -24.056 1.00 89.62 160 ASP A O 1
ATOM 1321 N N . MET A 1 161 ? 5.668 -0.904 -22.703 1.00 90.75 161 MET A N 1
ATOM 1322 C CA . MET A 1 161 ? 6.456 0.326 -22.811 1.00 90.75 161 MET A CA 1
ATOM 1323 C C . MET A 1 161 ? 7.549 0.441 -21.738 1.00 90.75 161 MET A C 1
ATOM 1325 O O . MET A 1 161 ? 8.323 1.403 -21.759 1.00 90.75 161 MET A O 1
ATOM 1329 N N . VAL A 1 162 ? 7.621 -0.508 -20.797 1.00 92.19 162 VAL A N 1
ATOM 1330 C CA . VAL A 1 162 ? 8.742 -0.601 -19.856 1.00 92.19 162 VAL A CA 1
ATOM 1331 C C . VAL A 1 162 ? 9.999 -0.977 -20.631 1.00 92.19 162 VAL A C 1
ATOM 1333 O O . VAL A 1 162 ? 9.967 -1.838 -21.507 1.00 92.19 162 VAL A O 1
ATOM 1336 N N . LYS A 1 163 ? 11.111 -0.321 -20.315 1.00 90.62 163 LYS A N 1
ATOM 1337 C CA . LYS A 1 163 ? 12.413 -0.520 -20.957 1.00 90.62 163 LYS A CA 1
ATOM 1338 C C . LYS A 1 163 ? 13.525 -0.447 -19.924 1.00 90.62 163 LYS A C 1
ATOM 1340 O O . LYS A 1 163 ? 13.368 0.189 -18.879 1.00 90.62 163 LYS A O 1
ATOM 1345 N N . GLU A 1 164 ? 14.660 -1.045 -20.258 1.00 91.19 164 GLU A N 1
ATOM 1346 C CA . GLU A 1 164 ? 15.886 -0.856 -19.490 1.00 91.19 164 GLU A CA 1
ATOM 1347 C C . GLU A 1 164 ? 16.314 0.619 -19.503 1.00 91.19 164 GLU A C 1
ATOM 1349 O O . GLU A 1 164 ? 16.267 1.308 -20.528 1.00 91.19 164 GLU A O 1
ATOM 1354 N N . SER A 1 165 ? 16.681 1.120 -18.330 1.00 88.69 165 SER A N 1
ATOM 1355 C CA . SER A 1 165 ? 17.086 2.502 -18.083 1.00 88.69 165 SER A CA 1
ATOM 1356 C C . SER A 1 165 ? 17.845 2.553 -16.768 1.00 88.69 165 SER A C 1
ATOM 1358 O O . SER A 1 165 ? 17.471 1.864 -15.838 1.00 88.69 165 SER A O 1
ATOM 1360 N N . MET A 1 166 ? 18.871 3.386 -16.644 1.00 93.31 166 MET A N 1
ATOM 1361 C CA . MET A 1 166 ? 19.551 3.573 -15.361 1.00 93.31 166 MET A CA 1
ATOM 1362 C C . MET A 1 166 ? 19.009 4.831 -14.678 1.00 93.31 166 MET A C 1
ATOM 1364 O O . MET A 1 166 ? 19.446 5.944 -14.985 1.00 93.31 166 MET A O 1
ATOM 1368 N N . GLU A 1 167 ? 18.042 4.662 -13.778 1.00 94.44 167 GLU A N 1
ATOM 1369 C CA . GLU A 1 167 ? 17.378 5.747 -13.046 1.00 94.44 167 GLU A CA 1
ATOM 1370 C C . GLU A 1 167 ? 17.866 5.835 -11.598 1.00 94.44 167 GLU A C 1
ATOM 1372 O O . GLU A 1 167 ? 17.951 4.829 -10.900 1.00 94.44 167 GLU A O 1
ATOM 1377 N N . ILE A 1 168 ? 18.123 7.055 -11.122 1.00 96.44 168 ILE A N 1
ATOM 1378 C CA . ILE A 1 168 ? 18.280 7.356 -9.694 1.00 96.44 168 ILE A CA 1
ATOM 1379 C C . ILE A 1 168 ? 17.037 8.118 -9.249 1.00 96.44 168 ILE A C 1
ATOM 1381 O O . ILE A 1 168 ? 16.784 9.234 -9.718 1.00 96.44 168 ILE A O 1
ATOM 1385 N N . ILE A 1 169 ? 16.263 7.519 -8.347 1.00 97.94 169 ILE A N 1
ATOM 1386 C CA . ILE A 1 169 ? 14.966 8.024 -7.896 1.00 97.94 169 ILE A CA 1
ATOM 1387 C C . ILE A 1 169 ? 15.047 8.365 -6.410 1.00 97.94 169 ILE A C 1
ATOM 1389 O O . ILE A 1 169 ? 15.339 7.504 -5.579 1.00 97.94 169 ILE A O 1
ATOM 1393 N N . LYS A 1 170 ? 14.727 9.614 -6.067 1.00 98.12 170 LYS A N 1
ATOM 1394 C CA . LYS A 1 170 ? 14.537 10.059 -4.685 1.00 98.12 170 LYS A CA 1
ATOM 1395 C C . LYS A 1 170 ? 13.059 9.980 -4.314 1.00 98.12 170 LYS A C 1
ATOM 1397 O O . LYS A 1 170 ? 12.209 10.425 -5.075 1.00 98.12 170 LYS A O 1
ATOM 1402 N N . ILE A 1 171 ? 12.738 9.431 -3.149 1.00 98.50 171 ILE A N 1
ATOM 1403 C CA . ILE A 1 171 ? 11.362 9.216 -2.690 1.00 98.50 171 ILE A CA 1
ATOM 1404 C C . ILE A 1 171 ? 11.207 9.841 -1.305 1.00 98.50 171 ILE A C 1
ATOM 1406 O O . ILE A 1 171 ? 11.767 9.349 -0.325 1.00 98.50 171 ILE A O 1
ATOM 1410 N N . GLU A 1 172 ? 10.445 10.927 -1.213 1.00 98.38 172 GLU A N 1
ATOM 1411 C CA . GLU A 1 172 ? 10.261 11.690 0.025 1.00 98.38 172 GLU A CA 1
ATOM 1412 C C . GLU A 1 172 ? 8.893 12.374 0.084 1.00 98.38 172 GLU A C 1
ATOM 1414 O O . GLU A 1 172 ? 8.187 12.489 -0.917 1.00 98.38 172 GLU A O 1
ATOM 1419 N N . HIS A 1 173 ? 8.482 12.808 1.274 1.00 98.50 173 HIS A N 1
ATOM 1420 C CA . HIS A 1 173 ? 7.264 13.601 1.409 1.00 98.50 173 HIS A CA 1
ATOM 1421 C C . HIS A 1 173 ? 7.488 15.033 0.924 1.00 98.50 173 HIS A C 1
ATOM 1423 O O . HIS A 1 173 ? 8.438 15.702 1.337 1.00 98.50 173 HIS A O 1
ATOM 1429 N N . THR A 1 174 ? 6.556 15.537 0.118 1.00 98.00 174 THR A N 1
ATOM 1430 C CA . THR A 1 174 ? 6.497 16.956 -0.250 1.00 98.00 174 THR A CA 1
ATOM 1431 C C . THR A 1 174 ? 6.106 17.809 0.957 1.00 98.00 174 THR A C 1
ATOM 1433 O O . THR A 1 174 ? 5.494 17.318 1.907 1.00 98.00 174 THR A O 1
ATOM 1436 N N . LEU A 1 175 ? 6.389 19.117 0.915 1.00 97.75 175 LEU A N 1
ATOM 1437 C CA . LEU A 1 175 ? 5.978 20.048 1.979 1.00 97.75 175 LEU A CA 1
ATOM 1438 C C . LEU A 1 175 ? 4.466 20.001 2.256 1.00 97.75 175 LEU A C 1
ATOM 1440 O O . LEU A 1 175 ? 4.049 20.064 3.411 1.00 97.75 175 LEU A O 1
ATOM 1444 N N . GLU A 1 176 ? 3.653 19.832 1.210 1.00 97.56 176 GLU A N 1
ATOM 1445 C CA . GLU A 1 176 ? 2.204 19.661 1.338 1.00 97.56 176 GLU A CA 1
ATOM 1446 C C . GLU A 1 176 ? 1.857 18.383 2.113 1.00 97.56 176 GLU A C 1
ATOM 1448 O O . GLU A 1 176 ? 1.097 18.437 3.080 1.00 97.56 176 GLU A O 1
ATOM 1453 N N . GLN A 1 177 ? 2.456 17.244 1.751 1.00 98.12 177 GLN A N 1
ATOM 1454 C CA . GLN A 1 177 ? 2.227 15.965 2.431 1.00 98.12 177 GLN A CA 1
ATOM 1455 C C . GLN A 1 177 ? 2.663 16.022 3.899 1.00 98.12 177 GLN A C 1
ATOM 1457 O O . GLN A 1 177 ? 1.919 15.571 4.773 1.00 98.12 177 GLN A O 1
ATOM 1462 N N . LYS A 1 178 ? 3.814 16.648 4.196 1.00 98.12 178 LYS A N 1
ATOM 1463 C CA . LYS A 1 178 ? 4.261 16.887 5.580 1.00 98.12 178 LYS A CA 1
ATOM 1464 C C . LYS A 1 178 ? 3.232 17.706 6.363 1.00 98.12 178 LYS A C 1
ATOM 1466 O O . LYS A 1 178 ? 2.916 17.365 7.501 1.00 98.12 178 LYS A O 1
ATOM 1471 N N . GLY A 1 179 ? 2.673 18.749 5.743 1.00 97.69 179 GLY A N 1
ATOM 1472 C CA . GLY A 1 179 ? 1.615 19.573 6.325 1.00 97.69 179 GLY A CA 1
ATOM 1473 C C . GLY A 1 179 ? 0.335 18.785 6.617 1.00 97.69 179 GLY A C 1
ATOM 1474 O O . GLY A 1 179 ? -0.196 18.879 7.723 1.00 97.69 179 GLY A O 1
ATOM 1475 N N . ILE A 1 180 ? -0.132 17.969 5.667 1.00 97.31 180 ILE A N 1
ATOM 1476 C CA . ILE A 1 180 ? -1.327 17.121 5.821 1.00 97.31 180 ILE A CA 1
ATOM 1477 C C . ILE A 1 180 ? -1.137 16.112 6.960 1.00 97.31 180 ILE A C 1
ATOM 1479 O O . ILE A 1 180 ? -1.998 16.007 7.834 1.00 97.31 180 ILE A O 1
ATOM 1483 N N . ILE A 1 181 ? -0.006 15.398 6.979 1.00 96.88 181 ILE A N 1
ATOM 1484 C CA . ILE A 1 181 ? 0.304 14.402 8.015 1.00 96.88 181 ILE A CA 1
ATOM 1485 C C . ILE A 1 181 ? 0.420 15.081 9.384 1.00 96.88 181 ILE A C 1
ATOM 1487 O O . ILE A 1 181 ? -0.195 14.628 10.349 1.00 96.88 181 ILE A O 1
ATOM 1491 N N . GLY A 1 182 ? 1.152 16.195 9.470 1.00 96.50 182 GLY A N 1
ATOM 1492 C CA . GLY A 1 182 ? 1.329 16.948 10.711 1.00 96.50 182 GLY A CA 1
ATOM 1493 C C . GLY A 1 182 ? 0.007 17.457 11.290 1.00 96.50 182 GLY A C 1
ATOM 1494 O O . GLY A 1 182 ? -0.253 17.278 12.479 1.00 96.50 182 GLY A O 1
ATOM 1495 N N . GLN A 1 183 ? -0.868 18.025 10.454 1.00 95.81 183 GLN A N 1
ATOM 1496 C CA . GLN A 1 183 ? -2.199 18.474 10.877 1.00 95.81 183 GLN A CA 1
ATOM 1497 C C . GLN A 1 183 ? -3.101 17.307 11.292 1.00 95.81 183 GLN A C 1
ATOM 1499 O O . GLN A 1 183 ? -3.807 17.407 12.297 1.00 95.81 183 GLN A O 1
ATOM 1504 N N . GLY A 1 184 ? -3.071 16.197 10.549 1.00 94.75 184 GLY A N 1
ATOM 1505 C CA . GLY A 1 184 ? -3.836 14.994 10.872 1.00 94.75 184 GLY A CA 1
ATOM 1506 C C . GLY A 1 184 ? -3.442 14.411 12.231 1.00 94.75 184 GLY A C 1
ATOM 1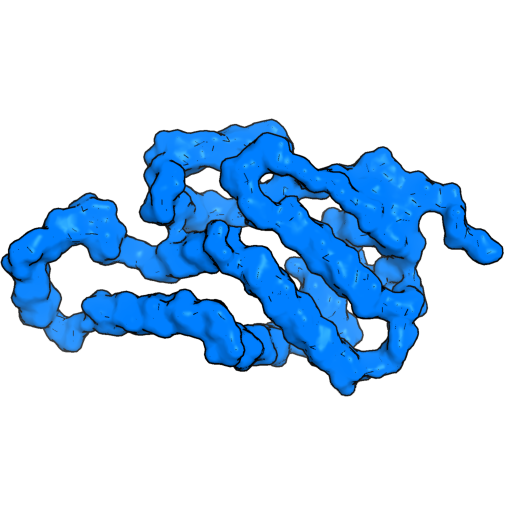507 O O . GLY A 1 184 ? -4.306 14.200 13.083 1.00 94.75 184 GLY A O 1
ATOM 1508 N N . ILE A 1 185 ? -2.138 14.249 12.478 1.00 94.75 185 ILE A N 1
ATOM 1509 C CA . ILE A 1 185 ? -1.610 13.790 13.771 1.00 94.75 185 ILE A CA 1
ATOM 1510 C C . ILE A 1 185 ? -1.930 14.799 14.881 1.00 94.75 185 ILE A C 1
ATOM 1512 O O . ILE A 1 185 ? -2.328 14.391 15.970 1.00 94.75 185 ILE A O 1
ATOM 1516 N N . GLY A 1 186 ? -1.794 16.103 14.624 1.00 95.06 186 GLY A N 1
ATOM 1517 C CA . GLY A 1 186 ? -2.106 17.145 15.605 1.00 95.06 186 GLY A CA 1
ATOM 1518 C C . GLY A 1 186 ? -3.579 17.162 16.029 1.00 95.06 186 GLY A C 1
ATOM 1519 O O . GLY A 1 186 ? -3.872 17.417 17.193 1.00 95.06 186 GLY A O 1
ATOM 1520 N N . ARG A 1 187 ? -4.505 16.854 15.110 1.00 93.56 187 ARG A N 1
ATOM 1521 C CA . ARG A 1 187 ? -5.951 16.821 15.384 1.00 93.56 187 ARG A CA 1
ATOM 1522 C C . ARG A 1 187 ? -6.406 15.529 16.064 1.00 93.56 187 ARG A C 1
ATOM 1524 O O . ARG A 1 187 ? -7.216 15.594 16.981 1.00 93.56 187 ARG A O 1
ATOM 1531 N N . HIS A 1 188 ? -5.941 14.374 15.591 1.00 90.12 188 HIS A N 1
ATOM 1532 C CA . HIS A 1 188 ? -6.471 13.071 16.014 1.00 90.12 188 HIS A CA 1
ATOM 1533 C C . HIS A 1 188 ? -5.577 12.338 17.024 1.00 90.12 188 HIS A C 1
ATOM 1535 O O . HIS A 1 188 ? -6.028 11.415 17.698 1.00 90.12 188 HIS A O 1
ATOM 1541 N N . GLY A 1 189 ? -4.317 12.750 17.159 1.00 91.00 189 GLY A N 1
ATOM 1542 C CA . GLY A 1 189 ? -3.309 12.076 17.969 1.00 91.00 189 GLY A CA 1
ATOM 1543 C C . GLY A 1 189 ? -2.524 11.010 17.198 1.00 91.00 189 GLY A C 1
ATOM 1544 O O . GLY A 1 189 ? -2.899 10.570 16.113 1.00 91.00 189 GLY A O 1
ATOM 1545 N N . LYS A 1 190 ? -1.398 10.584 17.784 1.00 90.44 190 LYS A N 1
ATOM 1546 C CA . LYS A 1 190 ? -0.458 9.608 17.193 1.00 90.44 190 LYS A CA 1
ATOM 1547 C C . LYS A 1 190 ? -0.735 8.152 17.606 1.00 90.44 190 LYS A C 1
ATOM 1549 O O . LYS A 1 190 ? 0.003 7.250 17.226 1.00 90.44 190 LYS A O 1
ATOM 1554 N N . ASN A 1 191 ? -1.761 7.906 18.419 1.00 90.88 191 ASN A N 1
ATOM 1555 C CA . ASN A 1 191 ? -2.143 6.546 18.806 1.00 90.88 191 ASN A CA 1
ATOM 1556 C C . ASN A 1 191 ? -2.955 5.859 17.687 1.00 90.88 191 ASN A C 1
ATOM 1558 O O . ASN A 1 191 ? -3.363 6.499 16.718 1.00 90.88 191 ASN A O 1
ATOM 1562 N N . LEU A 1 192 ? -3.196 4.551 17.818 1.00 90.50 192 LEU A N 1
ATOM 1563 C CA . LEU A 1 192 ? -3.885 3.759 16.792 1.00 90.50 192 LEU A CA 1
ATOM 1564 C C . LEU A 1 192 ? -5.284 4.304 16.454 1.00 90.50 192 LEU A C 1
ATOM 1566 O O . LEU A 1 192 ? -5.648 4.358 15.281 1.00 90.50 192 LEU A O 1
ATOM 1570 N N . ILE A 1 193 ? -6.049 4.729 17.464 1.00 88.75 193 ILE A N 1
ATOM 1571 C CA . ILE A 1 193 ? -7.397 5.288 17.283 1.00 88.75 193 ILE A CA 1
ATOM 1572 C C . ILE A 1 193 ? -7.319 6.591 16.482 1.00 88.75 193 ILE A C 1
ATOM 1574 O O . ILE A 1 193 ? -8.038 6.752 15.499 1.00 88.75 193 ILE A O 1
ATOM 1578 N N . GLY A 1 194 ? -6.402 7.485 16.850 1.00 91.25 194 GLY A N 1
ATOM 1579 C CA . GLY A 1 194 ? -6.182 8.754 16.167 1.00 91.25 194 GLY A CA 1
ATOM 1580 C C . GLY A 1 194 ? -5.766 8.578 14.710 1.00 91.25 194 GLY A C 1
ATOM 1581 O O . GLY A 1 194 ? -6.349 9.184 13.813 1.00 91.25 194 GLY A O 1
ATOM 1582 N N . ILE A 1 195 ? -4.820 7.676 14.443 1.00 93.69 195 ILE A N 1
ATOM 1583 C CA . ILE A 1 195 ? -4.387 7.370 13.072 1.00 93.69 195 ILE A CA 1
ATOM 1584 C C . ILE A 1 195 ? -5.533 6.726 12.274 1.00 93.69 195 ILE A C 1
ATOM 1586 O O . ILE A 1 195 ? -5.731 7.070 11.111 1.00 93.69 195 ILE A O 1
ATOM 1590 N N . SER A 1 196 ? -6.327 5.848 12.892 1.00 93.06 196 SER A N 1
ATOM 1591 C CA . SER A 1 196 ? -7.512 5.242 12.268 1.00 93.06 196 SER A CA 1
ATOM 1592 C C . SER A 1 196 ? -8.561 6.287 11.879 1.00 93.06 196 SER A C 1
ATOM 1594 O O . SER A 1 196 ? -9.070 6.276 10.756 1.00 93.06 196 SER A O 1
ATOM 1596 N N . GLN A 1 197 ? -8.825 7.260 12.754 1.00 90.69 197 GLN A N 1
ATOM 1597 C CA . GLN A 1 197 ? -9.696 8.397 12.449 1.00 90.69 197 GLN A CA 1
A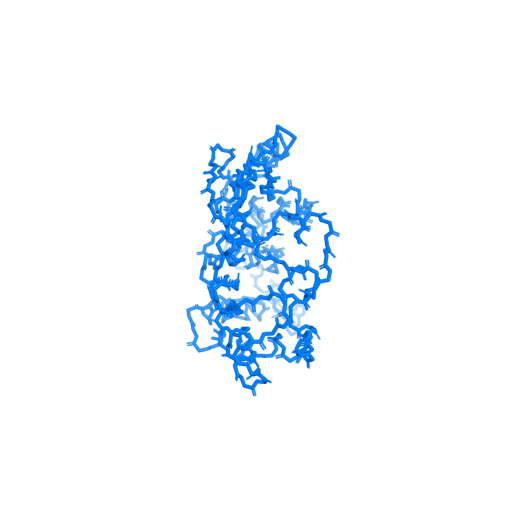TOM 1598 C C . GLN A 1 197 ? -9.119 9.287 11.345 1.00 90.69 197 GLN A C 1
ATOM 1600 O O . GLN A 1 197 ? -9.853 9.715 10.459 1.00 90.69 197 GLN A O 1
ATOM 1605 N N . MET A 1 198 ? -7.808 9.531 11.350 1.00 93.62 198 MET A N 1
ATOM 1606 C CA . MET A 1 198 ? -7.144 10.289 10.291 1.00 93.62 198 MET A CA 1
ATOM 1607 C C . MET A 1 198 ? -7.305 9.593 8.930 1.00 93.62 198 MET A C 1
ATOM 1609 O O . MET A 1 198 ? -7.678 10.228 7.945 1.00 93.62 198 MET A O 1
ATOM 1613 N N . LEU A 1 199 ? -7.076 8.279 8.872 1.00 93.00 199 LEU A N 1
ATOM 1614 C CA . LEU A 1 199 ? -7.177 7.476 7.649 1.00 93.00 199 LEU A CA 1
ATOM 1615 C C . LEU A 1 199 ? -8.613 7.268 7.157 1.00 93.00 199 LEU A C 1
ATOM 1617 O O . LEU A 1 199 ? -8.800 6.899 5.995 1.00 93.00 199 LEU A O 1
ATOM 1621 N N . SER A 1 200 ? -9.620 7.496 8.006 1.00 91.62 200 SER A N 1
ATOM 1622 C CA . SER A 1 200 ? -11.023 7.479 7.583 1.00 91.62 200 SER A CA 1
ATOM 1623 C C . SER A 1 200 ? -11.451 8.745 6.848 1.00 91.62 200 SER A C 1
ATOM 1625 O O . SER A 1 200 ? -12.417 8.709 6.089 1.00 91.62 200 SER A O 1
ATOM 1627 N N . GLN A 1 201 ? -10.704 9.840 7.012 1.00 91.69 201 GLN A N 1
ATOM 1628 C CA . GLN A 1 201 ? -11.019 11.144 6.424 1.00 91.69 201 GLN A CA 1
ATOM 1629 C C . GLN A 1 201 ? -10.038 11.556 5.325 1.00 91.69 201 GLN A C 1
ATOM 1631 O O . GLN A 1 201 ? -10.417 12.258 4.387 1.00 91.69 201 GLN A O 1
ATOM 1636 N N . ILE A 1 202 ? -8.776 11.137 5.429 1.00 93.12 202 ILE A N 1
ATOM 1637 C CA . ILE A 1 202 ? -7.725 11.514 4.486 1.00 93.12 202 ILE A CA 1
ATOM 1638 C C . ILE A 1 202 ? -7.423 10.331 3.561 1.00 93.12 202 ILE A C 1
ATOM 1640 O O . ILE A 1 202 ? -7.037 9.261 4.038 1.00 93.12 202 ILE A O 1
ATOM 1644 N N . PRO A 1 203 ? -7.541 10.503 2.230 1.00 93.75 203 PRO A N 1
ATOM 1645 C CA . PRO A 1 203 ? -7.132 9.476 1.283 1.00 93.75 203 PRO A CA 1
ATOM 1646 C C . PRO A 1 203 ? -5.664 9.095 1.486 1.00 93.75 203 PRO A C 1
ATOM 1648 O O . PRO A 1 203 ? -4.796 9.966 1.501 1.00 93.75 203 PRO A O 1
ATOM 1651 N N . LEU A 1 204 ? -5.382 7.791 1.574 1.00 92.94 204 LEU A N 1
ATOM 1652 C CA . LEU A 1 204 ? -4.029 7.272 1.812 1.00 92.94 204 LEU A CA 1
ATOM 1653 C C . LEU A 1 204 ? -3.004 7.814 0.807 1.00 92.94 204 LEU A C 1
ATOM 1655 O O . LEU A 1 204 ? -1.883 8.117 1.191 1.00 92.94 204 LEU A O 1
ATOM 1659 N N . THR A 1 205 ? -3.398 8.004 -0.455 1.00 93.38 205 THR A N 1
ATOM 1660 C CA . THR A 1 205 ? -2.535 8.547 -1.516 1.00 93.38 205 THR A CA 1
ATOM 1661 C C . THR A 1 205 ? -1.975 9.935 -1.200 1.00 93.38 205 THR A C 1
ATOM 1663 O O . THR A 1 205 ? -0.883 10.251 -1.656 1.00 93.38 205 THR A O 1
ATOM 1666 N N . LYS A 1 206 ? -2.663 10.746 -0.383 1.00 96.00 206 LYS A N 1
ATOM 1667 C CA . LYS A 1 206 ? -2.165 12.055 0.077 1.00 96.00 206 LYS A CA 1
ATOM 1668 C C . LYS A 1 206 ? -1.118 11.958 1.191 1.00 96.00 206 LYS A C 1
ATOM 1670 O O . LYS A 1 206 ? -0.546 12.974 1.568 1.00 96.00 206 LYS A O 1
ATOM 1675 N N . LEU A 1 207 ? -0.907 10.766 1.742 1.00 96.00 207 LEU A N 1
ATOM 1676 C CA . LEU A 1 207 ? 0.017 10.499 2.845 1.00 96.00 207 LEU A CA 1
ATOM 1677 C C . LEU A 1 207 ? 1.266 9.735 2.386 1.00 96.00 207 LEU A C 1
ATOM 1679 O O . LEU A 1 207 ? 2.220 9.608 3.151 1.00 96.00 207 LEU A O 1
ATOM 1683 N N . LEU A 1 208 ? 1.253 9.196 1.164 1.00 96.31 208 LEU A N 1
ATOM 1684 C CA . LEU A 1 208 ? 2.392 8.484 0.590 1.00 96.31 208 LEU A CA 1
ATOM 1685 C C . LEU A 1 208 ? 3.476 9.470 0.166 1.00 96.31 208 LEU A C 1
ATOM 1687 O O . LEU A 1 208 ? 3.182 10.625 -0.130 1.00 96.31 208 LEU A O 1
ATOM 1691 N N . ARG A 1 209 ? 4.723 9.006 0.116 1.00 97.69 209 ARG A N 1
ATOM 1692 C CA . ARG A 1 209 ? 5.830 9.791 -0.438 1.00 97.69 209 ARG A CA 1
ATOM 1693 C C . ARG A 1 209 ? 5.657 9.982 -1.939 1.00 97.69 209 ARG A C 1
ATOM 1695 O O . ARG A 1 209 ? 5.020 9.170 -2.610 1.00 97.69 209 ARG A O 1
ATOM 1702 N N . THR A 1 210 ? 6.275 11.033 -2.458 1.00 97.62 210 THR A N 1
ATOM 1703 C CA . THR A 1 210 ? 6.321 11.327 -3.888 1.00 97.62 210 THR A CA 1
ATOM 1704 C C . THR A 1 210 ? 7.703 10.971 -4.436 1.00 97.62 210 THR A C 1
ATOM 1706 O O . THR A 1 210 ? 8.715 11.351 -3.839 1.00 97.62 210 THR A O 1
ATOM 1709 N N . PRO A 1 211 ? 7.779 10.224 -5.548 1.00 97.62 211 PRO A N 1
ATOM 1710 C CA . PRO A 1 211 ? 9.035 9.968 -6.229 1.00 97.62 211 PRO A CA 1
ATOM 1711 C C . PRO A 1 211 ? 9.449 11.179 -7.076 1.00 97.62 211 PRO A C 1
ATOM 1713 O O . PRO A 1 211 ? 8.616 11.854 -7.682 1.00 97.62 211 PRO A O 1
ATOM 1716 N N . HIS A 1 212 ? 10.753 11.402 -7.181 1.00 96.38 212 HIS A N 1
ATOM 1717 C CA . HIS A 1 212 ? 11.387 12.410 -8.017 1.00 96.38 212 HIS A CA 1
ATOM 1718 C C . HIS A 1 212 ? 12.577 11.777 -8.734 1.00 96.38 212 HIS A C 1
ATOM 1720 O O . HIS A 1 212 ? 13.438 11.160 -8.105 1.00 96.38 212 HIS A O 1
ATOM 1726 N N . LEU A 1 213 ? 12.629 11.930 -10.055 1.00 94.50 213 LEU A N 1
ATOM 1727 C CA . LEU A 1 213 ? 13.766 11.481 -10.844 1.00 94.50 213 LEU A CA 1
ATOM 1728 C C . LEU A 1 213 ? 14.935 12.447 -10.633 1.00 94.50 213 LEU A C 1
ATOM 1730 O O . LEU A 1 213 ? 14.856 13.615 -11.011 1.00 94.50 213 LEU A O 1
ATOM 1734 N N . THR A 1 214 ? 16.012 11.962 -10.023 1.00 91.69 214 THR A N 1
ATOM 1735 C CA . THR A 1 214 ? 17.217 12.760 -9.763 1.00 91.69 214 THR A CA 1
ATOM 1736 C C . THR A 1 214 ? 18.146 12.736 -10.970 1.00 91.69 214 THR A C 1
ATOM 1738 O O . THR A 1 214 ? 18.723 13.758 -11.340 1.00 91.69 214 THR A O 1
ATOM 1741 N N . ARG A 1 215 ? 18.311 11.563 -11.593 1.00 86.88 215 ARG A N 1
ATOM 1742 C CA . ARG A 1 215 ? 19.219 11.371 -12.727 1.00 86.88 215 ARG A CA 1
ATOM 1743 C C . ARG A 1 215 ? 18.781 10.194 -13.593 1.00 86.88 215 ARG A C 1
ATOM 1745 O O . ARG A 1 215 ? 18.347 9.176 -13.069 1.00 86.88 215 ARG A O 1
ATOM 1752 N N . VAL A 1 216 ? 18.992 10.324 -14.902 1.00 79.44 216 VAL A N 1
ATOM 1753 C CA . VAL A 1 216 ? 19.022 9.201 -15.848 1.00 79.44 216 VAL A CA 1
ATOM 1754 C C . VAL A 1 216 ? 20.450 9.077 -16.362 1.00 79.44 216 VAL A C 1
ATOM 1756 O O . VAL A 1 216 ? 21.009 10.046 -16.884 1.00 79.44 216 VAL A O 1
ATOM 1759 N N . ILE A 1 217 ? 21.075 7.917 -16.192 1.00 76.38 217 ILE A N 1
ATOM 1760 C CA . ILE A 1 217 ? 22.391 7.647 -16.769 1.00 76.38 217 ILE A CA 1
ATOM 1761 C C . ILE A 1 217 ? 22.157 7.192 -18.209 1.00 76.38 217 ILE A C 1
ATOM 1763 O O . ILE A 1 217 ? 21.839 6.038 -18.482 1.00 76.38 217 ILE A O 1
ATOM 1767 N N . ALA A 1 218 ? 22.275 8.130 -19.148 1.00 53.03 218 ALA A N 1
ATOM 1768 C CA . ALA A 1 218 ? 22.250 7.812 -20.566 1.00 53.03 218 ALA A CA 1
ATOM 1769 C C . ALA A 1 218 ? 23.511 7.012 -20.926 1.00 53.03 218 ALA A C 1
ATOM 1771 O O . ALA A 1 218 ? 24.608 7.569 -20.935 1.00 53.03 218 ALA A O 1
ATOM 1772 N N . GLY A 1 219 ? 23.354 5.719 -21.221 1.00 55.50 219 GLY A N 1
ATOM 1773 C CA . GLY A 1 219 ? 24.431 4.908 -21.785 1.00 55.50 219 GLY A CA 1
ATOM 1774 C C . GLY A 1 219 ? 24.505 3.482 -21.261 1.00 55.50 219 GLY A C 1
ATOM 1775 O O . GLY A 1 219 ? 25.461 3.142 -20.580 1.00 55.50 219 GLY A O 1
ATOM 1776 N N . LEU A 1 220 ? 23.557 2.639 -21.660 1.00 46.69 220 LEU A N 1
ATOM 1777 C CA . LEU A 1 220 ? 23.820 1.220 -21.891 1.00 46.69 220 LEU A CA 1
ATOM 1778 C C . LEU A 1 220 ? 23.131 0.851 -23.207 1.00 46.69 220 LEU A C 1
ATOM 1780 O O . LEU A 1 220 ? 21.965 0.477 -23.250 1.00 46.69 220 LEU A O 1
ATOM 1784 N N . LYS A 1 221 ? 23.845 1.048 -24.314 1.00 37.50 221 LYS A N 1
ATOM 1785 C CA . LYS A 1 221 ? 23.697 0.159 -25.465 1.00 37.50 221 LYS A CA 1
ATOM 1786 C C . LYS A 1 221 ? 24.957 -0.708 -25.497 1.00 37.50 221 LYS A C 1
ATOM 1788 O O . LYS A 1 221 ? 26.024 -0.143 -25.239 1.00 37.50 221 LYS A O 1
ATOM 1793 N N . PRO A 1 222 ? 24.843 -2.020 -25.761 1.00 42.47 222 PRO A N 1
ATOM 1794 C CA . PRO A 1 222 ? 26.005 -2.812 -26.142 1.00 42.47 222 PRO A CA 1
ATOM 1795 C C . PRO A 1 222 ? 26.682 -2.227 -27.390 1.00 42.47 222 PRO A C 1
ATOM 1797 O O . PRO A 1 222 ? 25.972 -1.603 -28.219 1.00 42.47 222 PRO A O 1
#